Protein AF-A0A7S3YZ26-F1 (afdb_monomer_lite)

Secondary structure (DSSP, 8-state):
-------S---EEEEE--S---SS---S-S--EE-SSS---TTT-EESSS---SS----EE--EE---B-TTS-B--EE-TTSTT---TTS-HHHHHHHHHHHHHHH--TTS--EEEEE--TTSSS----TTPPP-SPPP----S-SS---THHHHTT--SS--SHHHHHHHHHHHHHHHHHHHHHHHHHHHHHHTT-GGG--EEEE-SSS-----SS-TTSS-----TTSS--TT-SSHHHH---EEEE-TTS-GGGTT----S---HHHHHHHHHHHHHT--GGGSS-------

Organism: NCBI:txid91324

Structure (mmCIF, N/CA/C/O backbone):
data_AF-A0A7S3YZ26-F1
#
_entry.id   AF-A0A7S3YZ26-F1
#
loop_
_atom_site.group_PDB
_atom_site.id
_atom_site.type_symbol
_atom_site.label_atom_id
_atom_site.label_alt_id
_atom_site.label_comp_id
_atom_site.label_asym_id
_atom_site.label_entity_id
_atom_site.label_seq_id
_atom_site.pdbx_PDB_ins_code
_atom_site.Cartn_x
_atom_site.Cartn_y
_atom_site.Cartn_z
_atom_site.occupancy
_atom_site.B_iso_or_equiv
_atom_site.auth_seq_id
_atom_site.auth_comp_id
_atom_site.auth_asym_id
_atom_site.auth_atom_id
_atom_site.pdbx_PDB_model_num
ATOM 1 N N . MET A 1 1 ? -17.762 15.530 -0.711 1.00 22.16 1 MET A N 1
ATOM 2 C CA . MET A 1 1 ? -16.731 15.963 -1.676 1.00 22.16 1 MET A CA 1
ATOM 3 C C . MET A 1 1 ? -16.107 14.701 -2.248 1.00 22.16 1 MET A C 1
ATOM 5 O O . MET A 1 1 ? -15.520 13.941 -1.491 1.00 22.16 1 MET A O 1
ATOM 9 N N . TYR A 1 2 ? -16.377 14.395 -3.520 1.00 19.03 2 TYR A N 1
ATOM 10 C CA . TYR A 1 2 ? -15.860 13.193 -4.178 1.00 19.03 2 TYR A CA 1
ATOM 11 C C . TYR A 1 2 ? -14.383 13.414 -4.493 1.00 19.03 2 TYR A C 1
ATOM 13 O O . TYR A 1 2 ? -14.064 14.241 -5.341 1.00 19.03 2 TYR A O 1
ATOM 21 N N . MET A 1 3 ? -13.497 12.704 -3.799 1.00 19.88 3 MET A N 1
ATOM 22 C CA . MET A 1 3 ? -12.090 12.624 -4.169 1.00 19.88 3 MET A CA 1
ATOM 23 C C . MET A 1 3 ? -11.822 11.187 -4.597 1.00 19.88 3 MET A C 1
ATOM 25 O O . MET A 1 3 ? -11.708 10.282 -3.775 1.00 19.88 3 MET A O 1
ATOM 29 N N . TYR A 1 4 ? -11.836 10.992 -5.912 1.00 22.00 4 TYR A N 1
ATOM 30 C CA . TYR A 1 4 ? -11.264 9.826 -6.566 1.00 22.00 4 TYR A CA 1
ATOM 31 C C . TYR A 1 4 ? -9.743 9.943 -6.384 1.00 22.00 4 TYR A C 1
ATOM 33 O O . TYR A 1 4 ? -9.159 10.916 -6.854 1.00 22.00 4 TYR A O 1
ATOM 41 N N . ILE A 1 5 ? -9.119 9.011 -5.663 1.00 24.38 5 ILE A N 1
ATOM 42 C CA . ILE A 1 5 ? -7.663 8.822 -5.697 1.00 24.38 5 ILE A CA 1
ATOM 43 C C . ILE A 1 5 ? -7.443 7.530 -6.474 1.00 24.38 5 ILE A C 1
ATOM 45 O O . ILE A 1 5 ? -7.876 6.461 -6.042 1.00 24.38 5 ILE A O 1
ATOM 49 N N . ASP A 1 6 ? -6.859 7.675 -7.658 1.00 27.45 6 ASP A N 1
ATOM 50 C CA . ASP A 1 6 ? -6.677 6.624 -8.649 1.00 27.45 6 ASP A CA 1
ATOM 51 C C . ASP A 1 6 ? -5.274 5.999 -8.561 1.00 27.45 6 ASP A C 1
ATOM 53 O O . ASP A 1 6 ? -4.295 6.704 -8.332 1.00 27.45 6 ASP A O 1
ATOM 57 N N . ILE A 1 7 ? -5.243 4.675 -8.760 1.00 30.14 7 ILE A N 1
ATOM 58 C CA . ILE A 1 7 ? -4.160 3.767 -9.192 1.00 30.14 7 ILE A CA 1
ATOM 59 C C . ILE A 1 7 ? -2.739 4.091 -8.690 1.00 30.14 7 ILE A C 1
ATOM 61 O O . ILE A 1 7 ? -2.076 4.946 -9.271 1.00 30.14 7 ILE A O 1
ATOM 65 N N . CYS A 1 8 ? -2.244 3.314 -7.707 1.00 31.77 8 CYS A N 1
ATOM 66 C CA . CYS A 1 8 ? -1.013 2.502 -7.822 1.00 31.77 8 CYS A CA 1
ATOM 67 C C . CYS A 1 8 ? -0.612 1.749 -6.527 1.00 31.77 8 CYS A C 1
ATOM 69 O O . CYS A 1 8 ? -0.248 2.343 -5.524 1.00 31.77 8 CYS A O 1
ATOM 71 N N . MET A 1 9 ? -0.620 0.413 -6.608 1.00 42.09 9 MET A N 1
ATOM 72 C CA . MET A 1 9 ? -0.012 -0.603 -5.728 1.00 42.09 9 MET A CA 1
ATOM 73 C C . MET A 1 9 ? -0.178 -0.451 -4.221 1.00 42.09 9 MET A C 1
ATOM 75 O O . MET A 1 9 ? 0.753 -0.587 -3.440 1.00 42.09 9 MET A O 1
ATOM 79 N N . HIS A 1 10 ? -1.421 -0.329 -3.784 1.00 49.47 10 HIS A N 1
ATOM 80 C CA . HIS A 1 10 ? -1.723 -0.311 -2.365 1.00 49.47 10 HIS A CA 1
ATOM 81 C C . HIS A 1 10 ? -1.767 -1.729 -1.800 1.00 49.47 10 HIS A C 1
ATOM 83 O O . HIS A 1 10 ? -2.747 -2.439 -2.006 1.00 49.47 10 HIS A O 1
ATOM 89 N N . VAL A 1 11 ? -0.768 -2.104 -0.998 1.00 48.38 11 VAL A N 1
ATOM 90 C CA . VAL A 1 11 ? -1.055 -2.899 0.200 1.00 48.38 11 VAL A CA 1
ATOM 91 C C . VAL A 1 11 ? -1.921 -2.005 1.075 1.00 48.38 11 VAL A C 1
ATOM 93 O O . VAL A 1 11 ? -1.398 -1.160 1.789 1.00 48.38 11 VAL A O 1
ATOM 96 N N . CYS A 1 12 ? -3.239 -2.123 0.928 1.00 51.84 12 CYS A N 1
ATOM 97 C CA . CYS A 1 12 ? -4.195 -1.382 1.735 1.00 51.84 12 CYS A CA 1
ATOM 98 C C . CYS A 1 12 ? -4.351 -2.114 3.061 1.00 51.84 12 CYS A C 1
ATOM 100 O O . CYS A 1 12 ? -4.858 -3.231 3.064 1.00 51.84 12 CYS A O 1
ATOM 102 N N . ILE A 1 13 ? -3.893 -1.512 4.158 1.00 53.25 13 ILE A N 1
ATOM 103 C CA . ILE A 1 13 ? -4.213 -1.963 5.513 1.00 53.25 13 ILE A CA 1
ATOM 104 C C . ILE A 1 13 ? -5.378 -1.121 6.003 1.00 53.25 13 ILE A C 1
ATOM 106 O O . ILE A 1 13 ? -5.160 0.040 6.330 1.00 53.25 13 ILE A O 1
ATOM 110 N N . CYS A 1 14 ? -6.572 -1.708 6.080 1.00 55.22 14 CYS A N 1
ATOM 111 C CA . CYS A 1 14 ? -7.703 -1.116 6.794 1.00 55.22 14 CYS A CA 1
ATOM 112 C C . CYS A 1 14 ? -7.683 -1.622 8.234 1.00 55.22 14 CYS A C 1
ATOM 114 O O . CYS A 1 14 ? -7.783 -2.831 8.420 1.00 55.22 14 CYS A O 1
ATOM 116 N N . ILE A 1 15 ? -7.555 -0.734 9.222 1.00 56.88 15 ILE A N 1
ATOM 117 C CA . ILE A 1 15 ? -7.643 -1.066 10.657 1.00 56.88 15 ILE A CA 1
ATOM 118 C C . ILE A 1 15 ? -8.926 -0.480 11.221 1.00 56.88 15 ILE A C 1
ATOM 120 O O . ILE A 1 15 ? -9.200 0.689 10.974 1.00 56.88 15 ILE A O 1
ATOM 124 N N . PHE A 1 16 ? -9.655 -1.286 11.994 1.00 61.19 16 PHE A N 1
ATOM 125 C CA . PHE A 1 16 ? -10.850 -0.888 12.736 1.00 61.19 16 PHE A CA 1
ATOM 126 C C . PHE A 1 16 ? -10.597 -0.998 14.223 1.00 61.19 16 PHE A C 1
ATOM 128 O O . PHE A 1 16 ? -10.128 -2.027 14.690 1.00 61.19 16 PHE A O 1
ATOM 135 N N . ILE A 1 17 ? -10.956 0.040 14.961 1.00 54.56 17 ILE A N 1
ATOM 136 C CA . ILE A 1 17 ? -11.132 -0.016 16.413 1.00 54.56 17 ILE A CA 1
ATOM 137 C C . ILE A 1 17 ? -12.586 0.389 16.645 1.00 54.56 17 ILE A C 1
ATOM 139 O O . ILE A 1 17 ? -13.110 1.182 15.876 1.00 54.56 17 ILE A O 1
ATOM 143 N N . THR A 1 18 ? -13.293 -0.196 17.603 1.00 47.69 18 THR A N 1
ATOM 144 C CA . THR A 1 18 ? -14.705 0.123 17.913 1.00 47.69 18 THR A CA 1
ATOM 145 C C . THR A 1 18 ? -14.770 0.793 19.287 1.00 47.69 18 THR A C 1
ATOM 147 O O . THR A 1 18 ? -14.014 0.361 20.159 1.00 47.69 18 THR A O 1
ATOM 150 N N . PRO A 1 19 ? -15.644 1.803 19.502 1.00 48.06 19 PRO A N 1
ATOM 151 C CA . PRO A 1 19 ? -17.096 1.639 19.358 1.00 48.06 19 PRO A CA 1
ATOM 152 C C . PRO A 1 19 ? -17.828 2.753 18.578 1.00 48.06 19 PRO A C 1
ATOM 154 O O . PRO A 1 19 ? -17.637 3.927 18.848 1.00 48.06 19 PRO A O 1
ATOM 157 N N . GLN A 1 20 ? -18.734 2.327 17.682 1.00 51.59 20 GLN A N 1
ATOM 158 C CA . GLN A 1 20 ? -19.805 3.086 16.999 1.00 51.59 20 GLN A CA 1
ATOM 159 C C . GLN A 1 20 ? -19.392 4.293 16.129 1.00 51.59 20 GLN A C 1
ATOM 161 O O . GLN A 1 20 ? -18.736 5.228 16.574 1.00 51.59 20 GLN A O 1
ATOM 166 N N . LEU A 1 21 ? -19.842 4.301 14.867 1.00 54.47 21 LEU A N 1
ATOM 167 C CA . LEU A 1 21 ? -19.689 5.465 13.985 1.00 54.47 21 LEU A CA 1
ATOM 168 C C . LEU A 1 21 ? -20.500 6.677 14.483 1.00 54.47 21 LEU A C 1
ATOM 170 O O . LEU A 1 21 ? -21.640 6.503 14.921 1.00 54.47 21 LEU A O 1
ATOM 174 N N . PRO A 1 22 ? -19.980 7.908 14.319 1.00 53.66 22 PRO A N 1
ATOM 175 C CA . PRO A 1 22 ? -20.765 9.128 14.480 1.00 53.66 22 PRO A CA 1
ATOM 176 C C . PRO A 1 22 ? -21.984 9.139 13.544 1.00 53.66 22 PRO A C 1
ATOM 178 O O . PRO A 1 22 ? -21.915 8.675 12.407 1.00 53.66 22 PRO A O 1
ATOM 181 N N . SER A 1 23 ? -23.095 9.731 13.983 1.00 53.19 23 SER A N 1
ATOM 182 C CA . SER A 1 23 ? -24.360 9.839 13.233 1.00 53.19 23 SER A CA 1
ATOM 183 C C . SER A 1 23 ? -24.351 10.873 12.086 1.00 53.19 23 SER A C 1
ATOM 185 O O . SER A 1 23 ? -25.411 11.263 11.597 1.00 53.19 23 SER A O 1
ATOM 187 N N . GLY A 1 24 ? -23.172 11.328 11.650 1.00 56.66 24 GLY A N 1
ATOM 188 C CA . GLY A 1 24 ? -22.998 12.348 10.610 1.00 56.66 24 GLY A CA 1
ATOM 189 C C . GLY A 1 24 ? -22.776 11.781 9.198 1.00 56.66 24 GLY A C 1
ATOM 190 O O . GLY A 1 24 ? -22.553 10.580 9.031 1.00 56.66 24 GLY A O 1
ATOM 191 N N . PRO A 1 25 ? -22.824 12.632 8.155 1.00 54.75 25 PRO A N 1
ATOM 192 C CA . PRO A 1 25 ? -22.440 12.235 6.803 1.00 54.75 25 PRO A CA 1
ATOM 193 C C . PRO A 1 25 ? -20.973 11.783 6.772 1.00 54.75 25 PRO A C 1
ATOM 195 O O . PRO A 1 25 ? -20.114 12.405 7.390 1.00 54.75 25 PRO A O 1
ATOM 198 N N . LEU A 1 26 ? -20.677 10.710 6.035 1.00 55.19 26 LEU A N 1
ATOM 199 C CA . LEU A 1 26 ? -19.302 10.258 5.808 1.00 55.19 26 LEU A CA 1
ATOM 200 C C . LEU A 1 26 ? -18.602 11.257 4.879 1.00 55.19 26 LEU A C 1
ATOM 202 O O . LEU A 1 26 ? -18.954 11.364 3.702 1.00 55.19 26 LEU A O 1
ATOM 206 N N . VAL A 1 27 ? -17.626 11.998 5.403 1.00 60.78 27 VAL A N 1
ATOM 207 C CA . VAL A 1 27 ? -16.875 13.016 4.654 1.00 60.78 27 VAL A CA 1
ATOM 208 C C . VAL A 1 27 ? -15.397 12.625 4.610 1.00 60.78 27 VAL A C 1
ATOM 210 O O . VAL A 1 27 ? -14.598 13.104 5.397 1.00 60.78 27 VAL A O 1
ATOM 213 N N . GLY A 1 28 ? -15.033 11.734 3.683 1.00 71.62 28 GLY A N 1
ATOM 214 C CA . GLY A 1 28 ? -13.631 11.401 3.391 1.00 71.62 28 GLY A CA 1
ATOM 215 C C . GLY A 1 28 ? -12.795 10.966 4.606 1.00 71.62 28 GLY A C 1
ATOM 216 O O . GLY A 1 28 ? -13.306 10.351 5.537 1.00 71.62 28 GLY A O 1
ATOM 217 N N . PHE A 1 29 ? -11.494 11.256 4.554 1.00 78.81 29 PHE A N 1
ATOM 218 C CA . PHE A 1 29 ? -10.547 11.020 5.646 1.00 78.81 29 PHE A CA 1
ATOM 219 C C . PHE A 1 29 ? -10.353 12.296 6.476 1.00 78.81 29 PHE A C 1
ATOM 221 O O . PHE A 1 29 ? -10.214 13.372 5.898 1.00 78.81 29 PHE A O 1
ATOM 228 N N . ASP A 1 30 ? -10.213 12.170 7.802 1.00 79.06 30 ASP A N 1
ATOM 229 C CA . ASP A 1 30 ? -9.866 13.297 8.694 1.00 79.06 30 ASP A CA 1
ATOM 230 C C . ASP A 1 30 ? -8.489 13.906 8.379 1.00 79.06 30 ASP A C 1
ATOM 232 O O . ASP A 1 30 ? -8.183 15.044 8.729 1.00 79.06 30 ASP A O 1
ATOM 236 N N . SER A 1 31 ? -7.610 13.119 7.758 1.00 82.06 31 SER A N 1
ATOM 237 C CA . SER A 1 31 ? -6.279 13.551 7.355 1.00 82.06 31 SER A CA 1
ATOM 238 C C . SER A 1 31 ? -5.696 12.667 6.267 1.00 82.06 31 SER A C 1
ATOM 240 O O . SER A 1 31 ? -5.918 11.457 6.284 1.00 82.06 31 SER A O 1
ATOM 242 N N . PHE A 1 32 ? -4.859 13.250 5.416 1.00 84.56 32 PHE A N 1
ATOM 243 C CA . PHE A 1 32 ? -4.121 12.558 4.368 1.00 84.56 32 PHE A CA 1
ATOM 244 C C . PHE A 1 32 ? -2.622 12.858 4.470 1.00 84.56 32 PHE A C 1
ATOM 246 O O . PHE A 1 32 ? -2.223 13.999 4.710 1.00 84.56 32 PHE A O 1
ATOM 253 N N . PHE A 1 33 ? -1.803 11.828 4.274 1.00 86.69 33 PHE A N 1
ATOM 254 C CA . PHE A 1 33 ? -0.359 11.928 4.092 1.00 86.69 33 PHE A CA 1
ATOM 255 C C . PHE A 1 33 ? 0.031 10.938 3.004 1.00 86.69 33 PHE A C 1
ATOM 257 O O . PHE A 1 33 ? -0.108 9.729 3.185 1.00 86.69 33 PHE A O 1
ATOM 264 N N . GLY A 1 34 ? 0.479 11.445 1.869 1.00 88.00 34 GLY A N 1
ATOM 265 C CA . GLY A 1 34 ? 0.667 10.628 0.682 1.00 88.00 34 GLY A CA 1
ATOM 266 C C . GLY A 1 34 ? 0.904 11.504 -0.527 1.00 88.00 34 GLY A C 1
ATOM 267 O O . GLY A 1 34 ? 1.323 12.648 -0.388 1.00 88.00 34 GLY A O 1
ATOM 268 N N . TYR A 1 35 ? 0.634 10.966 -1.700 1.00 84.81 35 TYR A N 1
ATOM 269 C CA . TYR A 1 35 ? 0.863 11.628 -2.974 1.00 84.81 35 TYR A CA 1
ATOM 270 C C . TYR A 1 35 ? -0.395 11.523 -3.845 1.00 84.81 35 TYR A C 1
ATOM 272 O O . TYR A 1 35 ? -1.252 10.678 -3.575 1.00 84.81 35 TYR A O 1
ATOM 280 N N . LEU A 1 36 ? -0.584 12.446 -4.790 1.00 79.44 36 LEU A N 1
ATOM 281 C CA . LEU A 1 36 ? -1.848 12.601 -5.525 1.00 79.44 36 LEU A CA 1
ATOM 282 C C . LEU A 1 36 ? -1.766 12.150 -6.989 1.00 79.44 36 LEU A C 1
ATOM 284 O O . LEU A 1 36 ? -2.804 11.948 -7.621 1.00 79.44 36 LEU A O 1
ATOM 288 N N . HIS A 1 37 ? -0.564 11.986 -7.538 1.00 80.06 37 HIS A N 1
ATOM 289 C CA . HIS A 1 37 ? -0.332 11.338 -8.822 1.00 80.06 37 HIS A CA 1
ATOM 290 C C . HIS A 1 37 ? -0.240 9.812 -8.689 1.00 80.06 37 HIS A C 1
ATOM 292 O O . HIS A 1 37 ? -0.322 9.233 -7.614 1.00 80.06 37 HIS A O 1
ATOM 298 N N . TRP A 1 38 ? -0.046 9.146 -9.827 1.00 75.94 38 TRP A N 1
ATOM 299 C CA . TRP A 1 38 ? 0.060 7.691 -9.938 1.00 75.94 38 TRP A CA 1
ATOM 300 C C . TRP A 1 38 ? 1.366 7.103 -9.372 1.00 75.94 38 TRP A C 1
ATOM 302 O O . TRP A 1 38 ? 1.580 5.900 -9.438 1.00 75.94 38 TRP A O 1
ATOM 312 N N . GLY A 1 39 ? 2.285 7.918 -8.863 1.00 80.56 39 GLY A N 1
ATOM 313 C CA . GLY A 1 39 ? 3.548 7.455 -8.293 1.00 80.56 39 GLY A CA 1
ATOM 314 C C . GLY A 1 39 ? 4.545 8.593 -8.169 1.00 80.56 39 GLY A C 1
ATOM 315 O O . GLY A 1 39 ? 4.330 9.665 -8.715 1.00 80.56 39 GLY A O 1
ATOM 316 N N . MET A 1 40 ? 5.660 8.369 -7.488 1.00 86.81 40 MET A N 1
ATOM 317 C CA . MET A 1 40 ? 6.741 9.349 -7.354 1.00 86.81 40 MET A CA 1
ATOM 318 C C . MET A 1 40 ? 8.086 8.635 -7.208 1.00 86.81 40 MET A C 1
ATOM 320 O O . MET A 1 40 ? 8.142 7.420 -7.021 1.00 86.81 40 MET A O 1
ATOM 324 N N . ASP A 1 41 ? 9.195 9.355 -7.333 1.00 88.81 41 ASP A N 1
ATOM 325 C CA . ASP A 1 41 ? 10.497 8.788 -6.967 1.00 88.81 41 ASP A CA 1
ATOM 326 C C . ASP A 1 41 ? 10.508 8.418 -5.474 1.00 88.81 41 ASP A C 1
ATOM 328 O O . ASP A 1 41 ? 10.100 9.219 -4.631 1.00 88.81 41 ASP A O 1
ATOM 332 N N . TYR A 1 42 ? 10.995 7.223 -5.130 1.00 89.44 42 TYR A N 1
ATOM 333 C CA . TYR A 1 42 ? 10.917 6.700 -3.762 1.00 89.44 42 TYR A CA 1
ATOM 334 C C . TYR A 1 42 ? 11.771 7.470 -2.747 1.00 89.44 42 TYR A C 1
ATOM 336 O O . TYR A 1 42 ? 11.580 7.289 -1.545 1.00 89.44 42 TYR A O 1
ATOM 344 N N . PHE A 1 43 ? 12.729 8.286 -3.190 1.00 88.69 43 PHE A N 1
ATOM 345 C CA . PHE A 1 43 ? 13.661 9.001 -2.316 1.00 88.69 43 PHE A CA 1
ATOM 346 C C . PHE A 1 43 ? 13.579 10.517 -2.475 1.00 88.69 43 PHE A C 1
ATOM 348 O O . PHE A 1 43 ? 13.754 11.242 -1.491 1.00 88.69 43 PHE A O 1
ATOM 355 N N . THR A 1 44 ? 13.379 11.025 -3.692 1.00 85.81 44 THR A N 1
ATOM 356 C C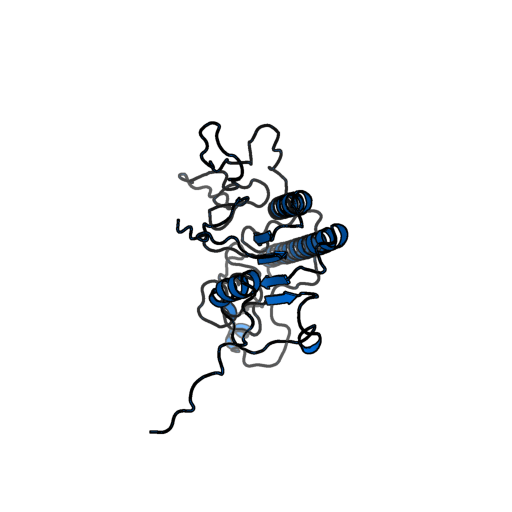A . THR A 1 44 ? 13.215 12.466 -3.928 1.00 85.81 44 THR A CA 1
ATOM 357 C C . THR A 1 44 ? 11.773 12.920 -3.765 1.00 85.81 44 THR A C 1
ATOM 359 O O . THR A 1 44 ? 11.569 14.097 -3.469 1.00 85.81 44 THR A O 1
ATOM 362 N N . HIS A 1 45 ? 10.802 12.003 -3.882 1.00 86.88 45 HIS A N 1
ATOM 363 C CA . HIS A 1 45 ? 9.359 12.276 -3.832 1.00 86.88 45 HIS A CA 1
ATOM 364 C C . HIS A 1 45 ? 8.892 13.242 -4.934 1.00 86.88 45 HIS A C 1
ATOM 366 O O . HIS A 1 45 ? 7.915 13.978 -4.770 1.00 86.88 45 HIS A O 1
ATOM 372 N N . GLU A 1 46 ? 9.631 13.273 -6.047 1.00 82.56 46 GLU A N 1
ATOM 373 C CA . GLU A 1 46 ? 9.333 14.079 -7.230 1.00 82.56 46 GLU A CA 1
ATOM 374 C C . GLU A 1 46 ? 8.462 13.304 -8.232 1.00 82.56 46 GLU A C 1
ATOM 376 O O . GLU A 1 46 ? 8.601 12.089 -8.405 1.00 82.56 46 GLU A O 1
ATOM 381 N N . PHE A 1 47 ? 7.600 14.040 -8.933 1.00 78.69 47 PHE A N 1
ATOM 382 C CA . PHE A 1 47 ? 6.817 13.586 -10.078 1.00 78.69 47 PHE A CA 1
ATOM 383 C C . PHE A 1 47 ? 7.213 14.369 -11.346 1.00 78.69 47 PHE A C 1
ATOM 385 O O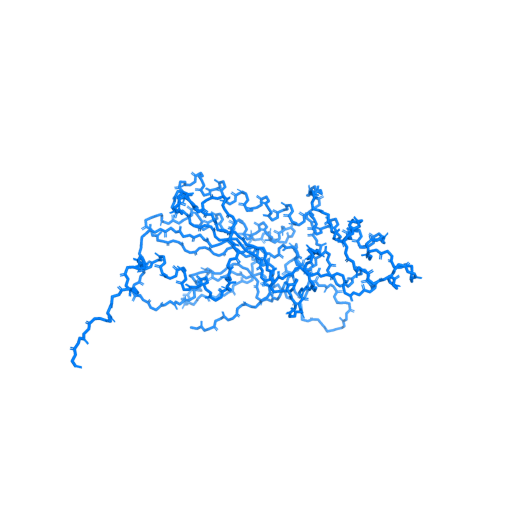 . PHE A 1 47 ? 7.447 15.580 -11.251 1.00 78.69 47 PHE A O 1
ATOM 392 N N . PRO A 1 48 ? 7.235 13.736 -12.539 1.00 72.50 48 PRO A N 1
ATOM 393 C CA . PRO A 1 48 ? 7.099 12.298 -12.795 1.00 72.50 48 PRO A CA 1
ATOM 394 C C . PRO A 1 48 ? 8.277 11.477 -12.237 1.00 72.50 48 PRO A C 1
ATOM 396 O O . PRO A 1 48 ? 9.405 11.967 -12.240 1.00 72.50 48 PRO A O 1
ATOM 399 N N . PRO A 1 49 ? 8.061 10.203 -11.844 1.00 69.44 49 PRO A N 1
ATOM 400 C CA . PRO A 1 49 ? 9.086 9.317 -11.262 1.00 69.44 49 PRO A CA 1
ATOM 401 C C . PRO A 1 49 ? 10.235 8.914 -12.208 1.00 69.44 49 PRO A C 1
ATOM 403 O O . PRO A 1 49 ? 11.041 8.035 -11.905 1.00 69.44 49 PRO A O 1
ATOM 406 N N . LYS A 1 50 ? 10.317 9.522 -13.391 1.00 63.78 50 LYS A N 1
ATOM 407 C CA . LYS A 1 50 ? 11.362 9.278 -14.381 1.00 63.78 50 LYS A CA 1
ATOM 408 C C . LYS A 1 50 ? 11.996 10.608 -14.725 1.00 63.78 50 LYS A C 1
ATOM 410 O O . LYS A 1 50 ? 11.301 11.584 -14.999 1.00 63.78 50 LYS A O 1
ATOM 415 N N . VAL A 1 51 ? 13.326 10.620 -14.758 1.00 53.09 51 VAL A N 1
ATOM 416 C CA . VAL A 1 51 ? 14.138 11.721 -15.281 1.00 53.09 51 VAL A CA 1
ATOM 417 C C . VAL A 1 51 ? 13.852 11.844 -16.781 1.00 53.09 51 VAL A C 1
ATOM 419 O O . VAL A 1 51 ? 14.615 11.382 -17.623 1.00 53.09 51 VAL A O 1
ATOM 422 N N . HIS A 1 52 ? 12.700 12.408 -17.138 1.00 47.84 52 HIS A N 1
ATOM 423 C CA . HIS A 1 52 ? 12.398 12.781 -18.505 1.00 47.84 52 HIS A CA 1
ATOM 424 C C . HIS A 1 52 ? 13.400 13.877 -18.880 1.00 47.84 52 HIS A C 1
ATOM 426 O O . HIS A 1 52 ? 13.366 14.993 -18.360 1.00 47.84 52 HIS A O 1
ATOM 432 N N . THR A 1 53 ? 14.331 13.535 -19.764 1.00 49.53 53 THR A N 1
ATOM 433 C CA . THR A 1 53 ? 15.354 14.425 -20.332 1.00 49.53 53 THR A CA 1
ATOM 434 C C . THR A 1 53 ? 14.789 15.339 -21.431 1.00 49.53 53 THR A C 1
ATOM 436 O O . THR A 1 53 ? 15.545 15.917 -22.207 1.00 49.53 53 THR A O 1
ATOM 439 N N . GLY A 1 54 ? 13.459 15.473 -21.511 1.00 53.44 54 GLY A N 1
ATOM 440 C CA . GLY A 1 54 ? 12.766 16.345 -22.458 1.00 53.44 54 GLY A CA 1
ATOM 441 C C . GLY A 1 54 ? 12.680 17.807 -21.983 1.00 53.44 54 GLY A C 1
ATOM 442 O O . GLY A 1 54 ? 12.804 18.072 -20.787 1.00 53.44 54 GLY A O 1
ATOM 443 N N . PRO A 1 55 ? 12.445 18.764 -22.901 1.00 49.25 55 PRO A N 1
ATOM 444 C CA . PRO A 1 55 ? 12.493 20.202 -22.612 1.00 49.25 55 PRO A CA 1
ATOM 445 C C . PRO A 1 55 ? 11.286 20.737 -21.824 1.00 49.25 55 PRO A C 1
ATOM 447 O O . PRO A 1 55 ? 11.356 21.841 -21.291 1.00 49.25 55 PRO A O 1
ATOM 450 N N . VAL A 1 56 ? 10.194 19.972 -21.720 1.00 48.69 56 VAL A N 1
ATOM 451 C CA . VAL A 1 56 ? 9.009 20.335 -20.932 1.00 48.69 56 VAL A CA 1
ATOM 452 C C . VAL A 1 56 ? 8.669 19.169 -20.018 1.00 48.69 56 VAL A C 1
ATOM 454 O O . VAL A 1 56 ? 8.256 18.108 -20.477 1.00 48.69 56 VAL A O 1
ATOM 457 N N . VAL A 1 57 ? 8.869 19.360 -18.718 1.00 54.53 57 VAL A N 1
ATOM 458 C CA . VAL A 1 57 ? 8.495 18.388 -17.691 1.00 54.53 57 VAL A CA 1
ATOM 459 C C . VAL A 1 57 ? 7.780 19.166 -16.598 1.00 54.53 57 VAL A C 1
ATOM 461 O O . VAL A 1 57 ? 8.377 20.060 -16.000 1.00 54.53 57 VAL A O 1
ATOM 464 N N . CYS A 1 58 ? 6.514 18.841 -16.334 1.00 55.25 58 CYS A N 1
ATOM 465 C CA . CYS A 1 58 ? 5.875 19.222 -15.078 1.00 55.25 58 CYS A CA 1
ATOM 466 C C . CYS A 1 58 ? 6.684 18.554 -13.963 1.00 55.25 58 CYS A C 1
ATOM 468 O O . CYS A 1 58 ? 6.602 17.341 -13.815 1.00 55.25 58 CYS A O 1
ATOM 470 N N . ARG A 1 59 ? 7.536 19.309 -13.264 1.00 61.34 59 ARG A N 1
ATOM 471 C CA . ARG A 1 59 ? 8.337 18.811 -12.140 1.00 61.34 59 ARG A CA 1
ATOM 472 C C . ARG A 1 59 ? 7.773 19.386 -10.856 1.00 61.34 59 ARG A C 1
ATOM 474 O O . ARG A 1 59 ? 7.605 20.599 -10.754 1.00 61.34 59 ARG A O 1
ATOM 481 N N . GLY A 1 60 ? 7.504 18.524 -9.889 1.00 65.06 60 GLY A N 1
ATOM 482 C CA . GLY A 1 60 ? 6.997 18.938 -8.589 1.00 65.06 60 GLY A CA 1
ATOM 483 C C . GLY A 1 60 ? 7.165 17.849 -7.547 1.00 65.06 60 GLY A C 1
ATOM 484 O O . GLY A 1 60 ? 7.374 16.684 -7.878 1.00 65.06 60 GLY A O 1
ATOM 485 N N . PHE A 1 61 ? 7.078 18.245 -6.283 1.00 70.75 61 PHE A N 1
ATOM 486 C CA . PHE A 1 61 ? 6.927 17.296 -5.189 1.00 70.75 61 PHE A CA 1
ATOM 487 C C . PHE A 1 61 ? 5.474 16.867 -5.127 1.00 70.75 61 PHE A C 1
ATOM 489 O O . PHE A 1 61 ? 4.596 17.723 -5.144 1.00 70.75 61 PHE A O 1
ATOM 496 N N . ASP A 1 62 ? 5.225 15.572 -5.015 1.00 74.38 62 ASP A N 1
ATOM 497 C CA . ASP A 1 62 ? 3.855 15.064 -4.921 1.00 74.38 62 ASP A CA 1
ATOM 498 C C . ASP A 1 62 ? 3.501 14.612 -3.500 1.00 74.38 62 ASP A C 1
ATOM 500 O O . ASP A 1 62 ? 2.335 14.494 -3.150 1.00 74.38 62 ASP A O 1
ATOM 504 N N . LEU A 1 63 ? 4.496 14.462 -2.619 1.00 80.25 63 LEU A N 1
ATOM 505 C CA . LEU A 1 63 ? 4.253 14.136 -1.219 1.00 80.25 63 LEU A CA 1
ATOM 506 C C . LEU A 1 63 ? 3.643 15.335 -0.466 1.00 80.25 63 LEU A C 1
ATOM 508 O O . LEU A 1 63 ? 4.301 16.358 -0.227 1.00 80.25 63 LEU A O 1
ATOM 512 N N . VAL A 1 64 ? 2.390 15.176 -0.055 1.00 80.25 64 VAL A N 1
ATOM 513 C CA . VAL A 1 64 ? 1.554 16.173 0.611 1.00 80.25 64 VAL A CA 1
ATOM 514 C C . VAL A 1 64 ? 1.038 15.678 1.959 1.00 80.25 64 VAL A C 1
ATOM 516 O O . VAL A 1 64 ? 0.877 14.483 2.208 1.00 80.25 64 VAL A O 1
ATOM 519 N N . ASN A 1 65 ? 0.742 16.630 2.838 1.00 78.12 65 ASN A N 1
ATOM 520 C CA . ASN A 1 65 ? 0.097 16.382 4.118 1.00 78.12 65 ASN A CA 1
ATOM 521 C C . ASN A 1 65 ? -1.040 17.386 4.338 1.00 78.12 65 ASN A C 1
ATOM 523 O O . ASN A 1 65 ? -0.794 18.591 4.335 1.00 78.12 65 ASN A O 1
ATOM 527 N N . SER A 1 66 ? -2.261 16.899 4.560 1.00 73.38 66 SER A N 1
ATOM 528 C CA . SER A 1 66 ? -3.452 17.729 4.798 1.00 73.38 66 SER A CA 1
ATOM 529 C C . SER A 1 66 ? -3.834 17.865 6.279 1.00 73.38 66 SER A C 1
ATOM 531 O O . SER A 1 66 ? -4.877 18.419 6.610 1.00 73.38 66 SER A O 1
ATOM 533 N N . THR A 1 67 ? -2.990 17.421 7.218 1.00 62.16 67 THR A N 1
ATOM 534 C CA . THR A 1 67 ? -3.250 17.614 8.664 1.00 62.16 67 THR A CA 1
ATOM 535 C C . THR A 1 67 ? -3.148 19.065 9.138 1.00 62.16 67 THR A C 1
ATOM 537 O O . THR A 1 67 ? -3.496 19.347 10.285 1.00 62.16 67 THR A O 1
ATOM 540 N N . ARG A 1 68 ? -2.647 19.987 8.308 1.00 51.16 68 ARG A N 1
ATOM 541 C CA . ARG A 1 68 ? -2.376 21.364 8.722 1.00 51.16 68 ARG A CA 1
ATOM 542 C C . ARG A 1 68 ? -3.562 22.255 8.356 1.00 51.16 68 ARG A C 1
ATOM 544 O O . ARG A 1 68 ? -3.703 22.662 7.208 1.00 51.16 68 ARG A O 1
ATOM 551 N N . ALA A 1 69 ? -4.404 22.550 9.343 1.00 45.66 69 ALA A N 1
ATOM 552 C CA . ALA A 1 69 ? -5.262 23.724 9.265 1.00 45.66 69 ALA A CA 1
ATOM 553 C C . ALA A 1 69 ? -4.356 24.952 9.076 1.00 45.66 69 ALA A C 1
ATOM 555 O O . ALA A 1 69 ? -3.378 25.122 9.814 1.00 45.66 69 ALA A O 1
ATOM 556 N N . THR A 1 70 ? -4.628 25.764 8.061 1.00 48.09 70 THR A N 1
ATOM 557 C CA . THR A 1 70 ? -4.076 27.115 7.972 1.00 48.09 70 THR A CA 1
ATOM 558 C C . THR A 1 70 ? -4.607 27.937 9.148 1.00 48.09 70 THR A C 1
ATOM 560 O O . THR A 1 70 ? -5.607 27.572 9.772 1.00 48.09 70 THR A O 1
ATOM 563 N N . GLU A 1 71 ? -3.957 29.057 9.472 1.00 45.22 71 GLU A N 1
ATOM 564 C CA . GLU A 1 71 ? -4.463 30.006 10.484 1.00 45.22 71 GLU A CA 1
ATOM 565 C C . GLU A 1 71 ? -5.892 30.504 10.164 1.00 45.22 71 GLU A C 1
ATOM 567 O O . GLU A 1 71 ? -6.590 30.997 11.045 1.00 45.22 71 GLU A O 1
ATOM 572 N N . GLU A 1 72 ? -6.353 30.292 8.929 1.00 50.53 72 GLU A N 1
ATOM 573 C CA . GLU A 1 72 ? -7.679 30.635 8.412 1.00 50.53 72 GLU A CA 1
ATOM 574 C C . GLU A 1 72 ? -8.695 29.472 8.484 1.00 50.53 72 GLU A C 1
ATOM 576 O O . GLU A 1 72 ? -9.831 29.611 8.040 1.00 50.53 72 GLU A O 1
ATOM 581 N N . GLY A 1 73 ? -8.330 28.329 9.080 1.00 42.75 73 GLY A N 1
ATOM 582 C CA . GLY A 1 73 ? -9.256 27.220 9.345 1.00 42.75 73 GLY A CA 1
ATOM 583 C C . GLY A 1 73 ? -9.505 26.268 8.169 1.00 42.75 73 GLY A C 1
ATOM 584 O O . GLY A 1 73 ? -10.299 25.338 8.309 1.00 42.75 73 GLY A O 1
ATOM 585 N N . GLU A 1 74 ? -8.810 26.432 7.042 1.00 46.47 74 GLU A N 1
ATOM 586 C CA . GLU A 1 74 ? -8.865 25.493 5.918 1.00 46.47 74 GLU A CA 1
ATOM 587 C C . GLU A 1 74 ? -7.744 24.447 6.020 1.00 46.47 74 GLU A C 1
ATOM 589 O O . GLU A 1 74 ? -6.583 24.764 6.273 1.00 46.47 74 GLU A O 1
ATOM 594 N N . SER A 1 75 ? -8.076 23.168 5.823 1.00 51.75 75 SER A N 1
ATOM 595 C CA . SER A 1 75 ? -7.079 22.102 5.659 1.00 51.75 75 SER A CA 1
ATOM 596 C C . SER A 1 75 ? -6.370 22.308 4.316 1.00 51.75 75 SER A C 1
ATOM 598 O O . SER A 1 75 ? -6.885 21.924 3.267 1.00 51.75 75 SER A O 1
ATOM 600 N N . ALA A 1 76 ? -5.198 22.946 4.330 1.00 58.34 76 ALA A N 1
ATOM 601 C CA . ALA A 1 76 ? -4.375 23.073 3.134 1.00 58.34 76 ALA A CA 1
ATOM 602 C C . ALA A 1 76 ? -3.426 21.876 3.047 1.00 58.34 76 ALA A C 1
ATOM 604 O O . ALA A 1 76 ? -2.667 21.590 3.977 1.00 58.34 76 ALA A O 1
ATOM 605 N N . ALA A 1 77 ? -3.445 21.171 1.916 1.00 65.62 77 ALA A N 1
ATOM 606 C CA . ALA A 1 77 ? -2.419 20.185 1.608 1.00 65.62 77 ALA A CA 1
ATOM 607 C C . ALA A 1 77 ? -1.070 20.906 1.445 1.00 65.62 77 ALA A C 1
ATOM 609 O O . ALA A 1 77 ? -0.909 21.748 0.565 1.00 65.62 77 ALA A O 1
ATOM 610 N N . VAL A 1 78 ? -0.099 20.592 2.304 1.00 68.12 78 VAL A N 1
ATOM 611 C CA . VAL A 1 78 ? 1.242 21.192 2.259 1.00 68.12 78 VAL A CA 1
ATOM 612 C C . VAL A 1 78 ? 2.232 20.182 1.696 1.00 68.12 78 VAL A C 1
ATOM 614 O O . VAL A 1 78 ? 2.305 19.053 2.183 1.00 68.12 78 VAL A O 1
ATOM 617 N N . HIS A 1 79 ? 3.039 20.596 0.716 1.00 72.00 79 HIS A N 1
ATOM 618 C CA . HIS A 1 79 ? 4.177 19.804 0.249 1.00 72.00 79 HIS A CA 1
ATOM 619 C C . HIS A 1 79 ? 5.206 19.646 1.374 1.00 72.00 79 HIS A C 1
ATOM 621 O O . HIS A 1 79 ? 5.806 20.616 1.847 1.00 72.00 79 HIS A O 1
ATOM 627 N N . VAL A 1 80 ? 5.437 18.411 1.813 1.00 72.88 80 VAL A N 1
ATOM 628 C CA . VAL A 1 80 ? 6.266 18.161 3.004 1.00 72.88 80 VAL A CA 1
ATOM 629 C C . VAL A 1 80 ? 7.754 18.034 2.695 1.00 72.88 80 VAL A C 1
ATOM 631 O O . VAL A 1 80 ? 8.573 18.228 3.587 1.00 72.88 80 VAL A O 1
ATOM 634 N N . VAL A 1 81 ? 8.127 17.775 1.438 1.00 68.62 81 VAL A N 1
ATOM 635 C CA . VAL A 1 81 ? 9.501 17.393 1.062 1.00 68.62 81 VAL A CA 1
ATOM 636 C C . VAL A 1 81 ? 10.550 18.458 1.406 1.00 68.62 81 VAL A C 1
ATOM 638 O O . VAL A 1 81 ? 11.655 18.102 1.808 1.00 68.62 81 VAL A O 1
ATOM 641 N N . ASN A 1 82 ? 10.187 19.744 1.323 1.00 61.62 82 ASN A N 1
ATOM 642 C CA . ASN A 1 82 ? 11.062 20.884 1.637 1.00 61.62 82 ASN A CA 1
ATOM 643 C C . ASN A 1 82 ? 10.580 21.717 2.837 1.00 61.62 82 ASN A C 1
ATOM 645 O O . ASN A 1 82 ? 11.016 22.855 3.018 1.00 61.62 82 ASN A O 1
ATOM 649 N N . SER A 1 83 ? 9.658 21.195 3.649 1.00 58.69 83 SER A N 1
ATOM 650 C CA . SER A 1 83 ? 9.167 21.933 4.816 1.00 58.69 83 SER A CA 1
ATOM 651 C C . SER A 1 83 ? 10.300 22.163 5.837 1.00 58.69 83 SER A C 1
ATOM 653 O O . SER A 1 83 ? 11.105 21.253 6.060 1.00 58.69 83 SER A O 1
ATOM 655 N N . PRO A 1 84 ? 10.391 23.339 6.492 1.00 45.62 84 PRO A N 1
ATOM 656 C CA . PRO A 1 84 ? 11.402 23.598 7.520 1.00 45.62 84 PRO A CA 1
ATOM 657 C C . PRO A 1 84 ? 11.365 22.523 8.621 1.00 45.62 84 PRO A C 1
ATOM 659 O O . PRO A 1 84 ? 10.331 22.312 9.249 1.00 45.62 84 PRO A O 1
ATOM 662 N N . GLY A 1 85 ? 12.482 21.814 8.825 1.00 55.12 85 GLY A N 1
ATOM 663 C CA . GLY A 1 85 ? 12.589 20.673 9.752 1.00 55.12 85 GLY A CA 1
ATOM 664 C C . GLY A 1 85 ? 12.308 19.287 9.141 1.00 55.12 85 GLY A C 1
ATOM 665 O O . GLY A 1 85 ? 12.613 18.277 9.774 1.00 55.12 85 GLY A O 1
ATOM 666 N N . GLY A 1 86 ? 11.800 19.214 7.907 1.00 56.34 86 GLY A N 1
ATOM 667 C CA . GLY A 1 86 ? 11.455 17.979 7.197 1.00 56.34 86 GLY A CA 1
ATOM 668 C C . GLY A 1 86 ? 12.576 17.477 6.287 1.00 56.34 86 GLY A C 1
ATOM 669 O O . GLY A 1 86 ? 12.627 17.799 5.106 1.00 56.34 86 GLY A O 1
ATOM 670 N N . LYS A 1 87 ? 13.476 16.639 6.808 1.00 65.81 87 LYS A N 1
ATOM 671 C CA . LYS A 1 87 ? 14.457 15.903 5.985 1.00 65.81 87 LYS A CA 1
ATOM 672 C C . LYS A 1 87 ? 13.817 14.634 5.396 1.00 65.81 87 LYS A C 1
ATOM 674 O O . LYS A 1 87 ? 14.181 13.530 5.785 1.00 65.81 87 LYS A O 1
ATOM 679 N N . HIS A 1 88 ? 12.825 14.785 4.514 1.00 80.38 88 HIS A N 1
ATOM 680 C CA . HIS A 1 88 ? 12.142 13.644 3.872 1.00 80.38 88 HIS A CA 1
ATOM 681 C C . HIS A 1 88 ? 12.867 13.141 2.618 1.00 80.38 88 HIS A C 1
ATOM 683 O O . HIS A 1 88 ? 12.769 11.964 2.273 1.00 80.38 88 HIS A O 1
ATOM 689 N N . ARG A 1 89 ? 13.645 14.010 1.963 1.00 83.81 89 ARG A N 1
ATOM 690 C CA . ARG A 1 89 ? 14.497 13.628 0.834 1.00 83.81 89 ARG A CA 1
ATOM 691 C C . ARG A 1 89 ? 15.563 12.624 1.279 1.00 83.81 89 ARG A C 1
ATOM 693 O O . ARG A 1 89 ? 16.245 12.844 2.278 1.00 83.81 89 ARG A O 1
ATOM 700 N N . GLY A 1 90 ? 15.721 11.544 0.520 1.00 85.69 90 GLY A N 1
ATOM 701 C CA . GLY A 1 90 ? 16.622 10.434 0.840 1.00 85.69 90 GLY A CA 1
ATOM 702 C C . GLY A 1 90 ? 16.029 9.399 1.800 1.00 85.69 90 GLY A C 1
ATOM 703 O O . GLY A 1 90 ? 16.659 8.369 2.022 1.00 85.69 90 GLY A O 1
ATOM 704 N N . VAL A 1 91 ? 14.826 9.631 2.336 1.00 89.31 91 VAL A N 1
ATOM 705 C CA . VAL A 1 91 ? 14.066 8.621 3.081 1.00 89.31 91 VAL A CA 1
ATOM 706 C C . VAL A 1 91 ? 13.155 7.889 2.108 1.00 89.31 91 VAL A C 1
ATOM 708 O O . VAL A 1 91 ? 12.465 8.529 1.319 1.00 89.31 91 VAL A O 1
ATOM 711 N N . TYR A 1 92 ? 13.146 6.561 2.191 1.00 92.12 92 TYR A N 1
ATOM 712 C CA . TYR A 1 92 ? 12.300 5.713 1.360 1.00 92.12 92 TYR A CA 1
ATOM 713 C C . TYR A 1 92 ? 10.807 6.008 1.593 1.00 92.12 92 TYR A C 1
ATOM 715 O O . TYR A 1 92 ? 10.366 6.059 2.742 1.00 92.12 92 TYR A O 1
ATOM 723 N N . ALA A 1 93 ? 10.029 6.188 0.524 1.00 90.69 93 ALA A N 1
ATOM 724 C CA . ALA A 1 93 ? 8.629 6.621 0.580 1.00 90.69 93 ALA A CA 1
ATOM 725 C C . ALA A 1 93 ? 7.760 5.757 1.505 1.00 90.69 93 ALA A C 1
ATOM 727 O O . ALA A 1 93 ? 7.086 6.287 2.390 1.00 90.69 93 ALA A O 1
ATOM 728 N N . ASP A 1 94 ? 7.854 4.430 1.391 1.00 91.25 94 ASP A N 1
ATOM 729 C CA . ASP A 1 94 ? 7.051 3.523 2.218 1.00 91.25 94 ASP A CA 1
ATOM 730 C C . ASP A 1 94 ? 7.409 3.619 3.711 1.00 91.25 94 ASP A C 1
ATOM 732 O O . ASP A 1 94 ? 6.547 3.436 4.573 1.00 91.25 94 ASP A O 1
ATOM 736 N N . GLU A 1 95 ? 8.647 3.997 4.058 1.00 92.56 95 GLU A N 1
ATOM 737 C CA . GLU A 1 95 ? 8.983 4.291 5.455 1.00 92.56 95 GLU A CA 1
ATOM 738 C C . GLU A 1 95 ? 8.289 5.549 5.969 1.00 92.56 95 GLU A C 1
ATOM 740 O O . GLU A 1 95 ? 7.964 5.619 7.154 1.00 92.56 95 GLU A O 1
ATOM 745 N N . LEU A 1 96 ? 8.065 6.553 5.119 1.00 90.69 96 LEU A N 1
ATOM 746 C CA . LEU A 1 96 ? 7.336 7.758 5.510 1.00 90.69 96 LEU A CA 1
ATOM 747 C C . LEU A 1 96 ? 5.869 7.428 5.797 1.00 90.69 96 LEU A C 1
ATOM 749 O O . LEU A 1 96 ? 5.357 7.847 6.836 1.00 90.69 96 LEU A O 1
ATOM 753 N N . PHE A 1 97 ? 5.226 6.619 4.949 1.00 90.81 97 PHE A N 1
ATOM 754 C CA . PHE A 1 97 ? 3.849 6.161 5.176 1.00 90.81 97 PHE A CA 1
ATOM 755 C C . PHE A 1 97 ? 3.739 5.317 6.446 1.00 90.81 97 PHE A C 1
ATOM 757 O O . PHE A 1 97 ? 2.851 5.539 7.268 1.00 90.81 97 PHE A O 1
ATOM 764 N N . TYR A 1 98 ? 4.694 4.409 6.664 1.00 92.44 98 TYR A N 1
ATOM 765 C CA . TYR A 1 98 ? 4.795 3.642 7.902 1.00 92.44 98 TYR A CA 1
ATOM 766 C C . TYR A 1 98 ? 4.938 4.544 9.137 1.00 92.44 98 TYR A C 1
ATOM 768 O O . TYR A 1 98 ? 4.208 4.377 10.114 1.00 92.44 98 TYR A O 1
ATOM 776 N N . ARG A 1 99 ? 5.861 5.515 9.113 1.00 92.44 99 ARG A N 1
ATOM 777 C CA . ARG A 1 99 ? 6.097 6.432 10.243 1.00 92.44 99 ARG A CA 1
ATOM 778 C C . ARG A 1 99 ? 4.850 7.247 10.564 1.00 92.44 99 ARG A C 1
ATOM 780 O O . ARG A 1 99 ? 4.528 7.412 11.740 1.00 92.44 99 ARG A O 1
ATOM 787 N N . GLU A 1 100 ? 4.134 7.713 9.546 1.00 90.12 100 GLU A N 1
ATOM 788 C CA . GLU A 1 100 ? 2.882 8.439 9.742 1.00 90.12 100 GLU A CA 1
ATOM 789 C C . GLU A 1 100 ? 1.780 7.539 10.312 1.00 90.12 100 GLU A C 1
ATOM 791 O O . GLU A 1 100 ? 1.112 7.924 11.273 1.00 90.12 100 GLU A O 1
ATOM 796 N N . ALA A 1 101 ? 1.636 6.313 9.805 1.00 90.75 101 ALA A N 1
ATOM 797 C CA . ALA A 1 101 ? 0.712 5.327 10.358 1.00 90.75 101 ALA A CA 1
ATOM 798 C C . ALA A 1 101 ? 1.004 5.054 11.844 1.00 90.75 101 ALA A C 1
ATOM 800 O O . ALA A 1 101 ? 0.105 5.108 12.682 1.00 90.75 101 ALA A O 1
ATOM 801 N N . VAL A 1 102 ? 2.275 4.850 12.207 1.00 93.69 102 VAL A N 1
ATOM 802 C CA . VAL A 1 102 ? 2.705 4.675 13.604 1.00 93.69 102 VAL A CA 1
ATOM 803 C C . VAL A 1 102 ? 2.403 5.910 14.451 1.00 93.69 102 VAL A C 1
ATOM 805 O O . VAL A 1 102 ? 1.979 5.768 15.603 1.00 93.69 102 VAL A O 1
ATOM 808 N N . ARG A 1 103 ? 2.600 7.117 13.908 1.00 91.62 103 ARG A N 1
ATOM 809 C CA . ARG A 1 103 ? 2.272 8.373 14.592 1.00 91.62 103 ARG A CA 1
ATOM 810 C C . ARG A 1 103 ? 0.776 8.459 14.885 1.00 91.62 103 ARG A C 1
ATOM 812 O O . ARG A 1 103 ? 0.410 8.753 16.021 1.00 91.62 103 ARG A O 1
ATOM 819 N N . LYS A 1 104 ? -0.075 8.153 13.900 1.00 88.94 104 LYS A N 1
ATOM 820 C CA . LYS A 1 104 ? -1.539 8.119 14.048 1.00 88.94 104 LYS A CA 1
ATOM 821 C C . LYS A 1 104 ? -1.977 7.085 15.076 1.00 88.94 104 LYS A C 1
ATOM 823 O O . LYS A 1 104 ? -2.715 7.436 15.985 1.00 88.94 104 LYS A O 1
ATOM 828 N N . LEU A 1 105 ? -1.452 5.861 15.004 1.00 89.75 105 LEU A N 1
ATOM 829 C CA . LEU A 1 105 ? -1.742 4.802 15.977 1.00 89.75 105 LEU A CA 1
ATOM 830 C C . LEU A 1 105 ? -1.345 5.198 17.404 1.00 89.75 105 LEU A C 1
ATOM 832 O O . LEU A 1 105 ? -2.104 4.978 18.339 1.00 89.75 105 LEU A O 1
ATOM 836 N N . THR A 1 106 ? -0.166 5.801 17.574 1.00 93.88 106 THR A N 1
ATOM 837 C CA . THR A 1 106 ? 0.346 6.188 18.900 1.00 93.88 106 THR A CA 1
ATOM 838 C C . THR A 1 106 ? -0.438 7.357 19.502 1.00 93.88 106 THR A C 1
ATOM 840 O O . THR A 1 106 ? -0.613 7.405 20.715 1.00 93.88 106 THR A O 1
ATOM 843 N N . ALA A 1 107 ? -0.907 8.294 18.674 1.00 90.69 107 ALA A N 1
ATOM 844 C CA . ALA A 1 107 ? -1.682 9.454 19.117 1.00 90.69 107 ALA A CA 1
ATOM 845 C C . ALA A 1 107 ? -3.192 9.177 19.255 1.00 90.69 107 ALA A C 1
ATOM 847 O O . ALA A 1 107 ? -3.926 10.042 19.730 1.00 90.69 107 ALA A O 1
ATOM 848 N N . HIS A 1 108 ? -3.669 8.011 18.810 1.00 88.69 108 HIS A N 1
ATOM 849 C CA . HIS A 1 108 ? -5.096 7.706 18.748 1.00 88.69 108 HIS A CA 1
ATOM 850 C C . HIS A 1 108 ? -5.715 7.516 20.136 1.00 88.69 108 HIS A C 1
ATOM 852 O O . HIS A 1 108 ? -5.207 6.760 20.966 1.00 88.69 108 HIS A O 1
ATOM 858 N N . ASN A 1 109 ? -6.875 8.137 20.362 1.00 87.81 109 ASN A N 1
ATOM 859 C CA . ASN A 1 109 ? -7.696 7.848 21.533 1.00 87.81 109 ASN A CA 1
ATOM 860 C C . ASN A 1 109 ? -8.408 6.503 21.334 1.00 87.81 109 ASN A C 1
ATOM 862 O O . ASN A 1 109 ? -9.415 6.431 20.635 1.00 87.81 109 ASN A O 1
ATOM 866 N N . GLN A 1 110 ? -7.924 5.454 22.000 1.00 85.62 110 GLN A N 1
ATOM 867 C CA . GLN A 1 110 ? -8.448 4.089 21.855 1.00 85.62 110 GLN A CA 1
ATOM 868 C C . GLN A 1 110 ? -9.926 3.918 22.262 1.00 85.62 110 GLN A C 1
ATOM 870 O O . GLN A 1 110 ? -10.519 2.894 21.939 1.00 85.62 110 GLN A O 1
ATOM 875 N N . SER A 1 111 ? -10.539 4.908 22.926 1.00 83.94 111 SER A N 1
ATOM 876 C CA . SER A 1 111 ? -11.986 4.908 23.214 1.00 83.94 111 SER A CA 1
ATOM 877 C C . SER A 1 111 ? -12.848 5.260 21.996 1.00 83.94 111 SER A C 1
ATOM 879 O O . SER A 1 111 ? -14.070 5.175 22.072 1.00 83.94 111 SER A O 1
ATOM 881 N N . GLN A 1 112 ? -12.234 5.710 20.901 1.00 81.75 112 GLN A N 1
ATOM 882 C CA . GLN A 1 112 ? -12.896 6.059 19.648 1.00 81.75 112 GLN A CA 1
ATOM 883 C C . GLN A 1 112 ? -12.512 5.067 18.552 1.00 81.75 112 GLN A C 1
ATOM 885 O O . GLN A 1 112 ? -11.397 4.527 18.569 1.00 81.75 112 GLN A O 1
ATOM 890 N N . PRO A 1 113 ? -13.394 4.837 17.569 1.00 79.75 113 PRO A N 1
ATOM 891 C CA . PRO A 1 113 ? -13.029 4.040 16.426 1.00 79.75 113 PRO A CA 1
ATOM 892 C C . PRO A 1 113 ? -11.955 4.722 15.577 1.00 79.75 113 PRO A C 1
ATOM 894 O O . PRO A 1 113 ? -11.905 5.945 15.472 1.00 79.75 113 PRO A O 1
ATOM 897 N N . LEU A 1 114 ? -11.094 3.915 14.963 1.00 84.75 114 LEU A N 1
ATOM 898 C CA . LEU A 1 114 ? -10.119 4.365 13.973 1.00 84.75 114 LEU A CA 1
ATOM 899 C C . LEU A 1 114 ? -10.377 3.610 12.681 1.00 84.75 114 LEU A C 1
ATOM 901 O O . LEU A 1 114 ? -10.487 2.390 12.731 1.00 84.75 114 LEU A O 1
ATOM 905 N N . TYR A 1 115 ? -10.434 4.332 11.564 1.00 86.38 115 TYR A N 1
ATOM 906 C CA . TYR A 1 115 ? -10.209 3.785 10.232 1.00 86.38 115 TYR A CA 1
ATOM 907 C C . TYR A 1 115 ? -8.866 4.310 9.738 1.00 86.38 115 TYR A C 1
ATOM 909 O O . TYR A 1 115 ? -8.708 5.507 9.500 1.00 86.38 115 TYR A O 1
ATOM 917 N N . LEU A 1 116 ? -7.884 3.423 9.620 1.00 88.50 116 LEU A N 1
ATOM 918 C CA . LEU A 1 116 ? -6.590 3.750 9.029 1.00 88.50 116 LEU A CA 1
ATOM 919 C C . LEU A 1 116 ? -6.480 3.012 7.706 1.00 88.50 116 LEU A C 1
ATOM 921 O O . LEU A 1 116 ? -6.660 1.803 7.716 1.00 88.50 116 LEU A O 1
ATOM 925 N N . CYS A 1 117 ? -6.186 3.734 6.625 1.00 90.38 117 CYS A N 1
ATOM 926 C CA . CYS A 1 117 ? -5.805 3.185 5.328 1.00 90.38 117 CYS A CA 1
ATOM 927 C C . CYS A 1 117 ? -4.325 3.506 5.117 1.00 90.38 117 CYS A C 1
ATOM 929 O O . CYS A 1 117 ? -3.959 4.672 4.962 1.00 90.38 117 CYS A O 1
ATOM 931 N N . VAL A 1 118 ? -3.468 2.489 5.173 1.00 90.94 118 VAL A N 1
ATOM 932 C CA . VAL A 1 118 ? -2.062 2.622 4.765 1.00 90.94 118 VAL A CA 1
ATOM 933 C C . VAL A 1 118 ? -1.961 2.058 3.370 1.00 90.94 118 VAL A C 1
ATOM 935 O O . VAL A 1 118 ? -2.360 0.920 3.175 1.00 90.94 118 VAL A O 1
ATOM 938 N N . ALA A 1 119 ? -1.461 2.853 2.436 1.00 89.75 119 ALA A N 1
ATOM 939 C CA . ALA A 1 119 ? -1.430 2.536 1.022 1.00 89.75 119 ALA A CA 1
ATOM 940 C C . ALA A 1 119 ? 0.019 2.730 0.549 1.00 89.75 119 ALA A C 1
ATOM 942 O O . ALA A 1 119 ? 0.429 3.838 0.210 1.00 89.75 119 ALA A O 1
ATOM 943 N N . PHE A 1 120 ? 0.834 1.675 0.652 1.00 90.06 120 PHE A N 1
ATOM 944 C CA . PHE A 1 120 ? 2.235 1.742 0.222 1.00 90.06 120 PHE A CA 1
ATOM 945 C C . PHE A 1 120 ? 2.332 2.015 -1.284 1.00 90.06 120 PHE A C 1
ATOM 947 O O . PHE A 1 120 ? 1.421 1.668 -2.023 1.00 90.06 120 PHE A O 1
ATOM 954 N N . GLN A 1 121 ? 3.423 2.636 -1.734 1.00 87.81 121 GLN A N 1
ATOM 955 C CA . GLN A 1 121 ? 3.739 2.737 -3.163 1.00 87.81 121 GLN A CA 1
ATOM 956 C C . GLN A 1 121 ? 4.433 1.462 -3.653 1.00 87.81 121 GLN A C 1
ATOM 958 O O . GLN A 1 121 ? 4.472 1.198 -4.853 1.00 87.81 121 GLN A O 1
ATOM 963 N N . GLY A 1 122 ? 5.076 0.721 -2.743 1.00 86.12 122 GLY A N 1
ATOM 964 C CA . GLY A 1 122 ? 5.913 -0.442 -3.015 1.00 86.12 122 GLY A CA 1
ATOM 965 C C . GLY A 1 122 ? 5.428 -1.323 -4.165 1.00 86.12 122 GLY A C 1
ATOM 966 O O . GLY A 1 122 ? 4.245 -1.618 -4.285 1.00 86.12 122 GLY A O 1
ATOM 967 N N . LEU A 1 123 ? 6.392 -1.768 -4.980 1.00 84.50 123 LEU A N 1
ATOM 968 C CA . LEU A 1 123 ? 6.222 -2.576 -6.198 1.00 84.50 123 LEU A CA 1
ATOM 969 C C . LEU A 1 123 ? 5.780 -1.794 -7.446 1.00 84.50 123 LEU A C 1
ATOM 971 O O . LEU A 1 123 ? 5.773 -2.366 -8.542 1.00 84.50 123 LEU A O 1
ATOM 975 N N . HIS A 1 124 ? 5.474 -0.498 -7.323 1.00 86.12 124 HIS A N 1
ATOM 976 C CA . HIS A 1 124 ? 5.237 0.373 -8.470 1.00 86.12 124 HIS A CA 1
ATOM 977 C C . HIS A 1 124 ? 6.549 0.836 -9.125 1.00 86.12 124 HIS A C 1
ATOM 979 O O . HIS A 1 124 ? 7.590 0.919 -8.470 1.00 86.12 124 HIS A O 1
ATOM 985 N N . ASP A 1 125 ? 6.523 1.170 -10.421 1.00 79.06 125 ASP A N 1
ATOM 986 C CA . ASP A 1 125 ? 7.667 1.850 -11.024 1.00 79.06 125 ASP A CA 1
ATOM 987 C C . ASP A 1 125 ? 7.792 3.282 -10.465 1.00 79.06 125 ASP A C 1
ATOM 989 O O . ASP A 1 125 ? 6.786 3.963 -10.261 1.00 79.06 125 ASP A O 1
ATOM 993 N N . PRO A 1 126 ? 9.009 3.759 -10.169 1.00 84.56 126 PRO A N 1
ATOM 994 C CA . PRO A 1 126 ? 10.307 3.215 -10.552 1.00 84.56 126 PRO A CA 1
ATOM 995 C C . PRO A 1 126 ? 10.814 2.150 -9.561 1.00 84.56 126 PRO A C 1
ATOM 997 O O . PRO A 1 126 ? 10.710 2.310 -8.352 1.00 84.56 126 PRO A O 1
ATOM 1000 N N . TYR A 1 127 ? 11.428 1.073 -10.064 1.00 84.69 127 TYR A N 1
ATOM 1001 C CA . TYR A 1 127 ? 11.917 -0.042 -9.237 1.00 84.69 127 TYR A CA 1
ATOM 1002 C C . TYR A 1 127 ? 13.194 0.319 -8.462 1.00 84.69 127 TYR A C 1
ATOM 1004 O O . TYR A 1 127 ? 14.305 -0.045 -8.858 1.00 84.69 127 TYR A O 1
ATOM 1012 N N . GLN A 1 128 ? 13.031 1.073 -7.374 1.00 88.12 128 GLN A N 1
ATOM 1013 C CA . GLN A 1 128 ? 14.091 1.643 -6.544 1.00 88.12 128 GLN A CA 1
ATOM 1014 C C . GLN A 1 128 ? 14.047 1.039 -5.137 1.00 88.12 128 GLN A C 1
ATOM 1016 O O . GLN A 1 128 ? 13.395 1.574 -4.250 1.00 88.12 128 GLN A O 1
ATOM 1021 N N . ALA A 1 129 ? 14.741 -0.071 -4.903 1.00 88.56 129 ALA A N 1
ATOM 1022 C CA . ALA A 1 129 ? 14.818 -0.653 -3.564 1.00 88.56 129 ALA A CA 1
ATOM 1023 C C . ALA A 1 129 ? 15.772 0.134 -2.635 1.00 88.56 129 ALA A C 1
ATOM 1025 O O . ALA A 1 129 ? 16.757 0.707 -3.120 1.00 88.56 129 ALA A O 1
ATOM 1026 N N . PRO A 1 130 ? 15.553 0.122 -1.304 1.00 88.31 130 PRO A N 1
ATOM 1027 C CA . PRO A 1 130 ? 16.581 0.512 -0.341 1.00 88.31 130 PRO A CA 1
ATOM 1028 C C . PRO A 1 130 ? 17.867 -0.300 -0.558 1.00 88.31 130 PRO A C 1
ATOM 1030 O O . PRO A 1 130 ? 17.825 -1.483 -0.899 1.00 88.31 130 PRO A O 1
ATOM 1033 N N . LYS A 1 131 ? 19.032 0.342 -0.406 1.00 82.19 131 LYS A N 1
ATOM 1034 C CA . LYS A 1 131 ? 20.332 -0.285 -0.720 1.00 82.19 131 LYS A CA 1
ATOM 1035 C C . LYS A 1 131 ? 20.678 -1.442 0.219 1.00 82.19 131 LYS A C 1
ATOM 1037 O O . LYS A 1 131 ? 21.360 -2.374 -0.197 1.00 82.19 131 LYS A O 1
ATOM 1042 N N . ASP A 1 132 ? 20.235 -1.332 1.461 1.00 83.62 132 ASP A N 1
ATOM 1043 C CA . ASP A 1 132 ? 20.426 -2.259 2.572 1.00 83.62 132 ASP A CA 1
ATOM 1044 C C . ASP A 1 132 ? 19.400 -3.397 2.602 1.00 83.62 132 ASP A C 1
ATOM 1046 O O . ASP A 1 132 ? 19.573 -4.343 3.362 1.00 83.62 132 ASP A O 1
ATOM 1050 N N . GLU A 1 133 ? 18.367 -3.345 1.759 1.00 84.06 133 GLU A N 1
ATOM 1051 C CA . GLU A 1 133 ? 17.362 -4.400 1.698 1.00 84.06 133 GLU A CA 1
ATOM 1052 C C . GLU A 1 133 ? 17.941 -5.658 1.034 1.00 84.06 133 GLU A C 1
ATOM 1054 O O . GLU A 1 133 ? 18.482 -5.617 -0.086 1.00 84.06 133 GLU A O 1
ATOM 1059 N N . GLU A 1 134 ? 17.828 -6.787 1.729 1.00 77.81 134 GLU A N 1
ATOM 1060 C CA . GLU A 1 134 ? 18.261 -8.086 1.229 1.00 77.81 134 GLU A CA 1
ATOM 1061 C C . GLU A 1 134 ? 17.266 -8.643 0.203 1.00 77.81 134 GLU A C 1
ATOM 1063 O O . GLU A 1 134 ? 16.074 -8.325 0.193 1.00 77.81 134 GLU A O 1
ATOM 1068 N N . LEU A 1 135 ? 17.767 -9.476 -0.712 1.00 73.44 135 LEU A N 1
ATOM 1069 C CA . LEU A 1 135 ? 16.900 -10.171 -1.660 1.00 73.44 135 LEU A CA 1
ATOM 1070 C C . LEU A 1 135 ? 16.018 -11.158 -0.892 1.00 73.44 135 LEU A C 1
ATOM 1072 O O . LEU A 1 135 ? 16.525 -12.097 -0.283 1.00 73.44 135 LEU A O 1
ATOM 1076 N N . GLY A 1 136 ? 14.703 -10.947 -0.947 1.00 63.56 136 GLY A N 1
ATOM 1077 C CA . GLY A 1 136 ? 13.732 -11.906 -0.429 1.00 63.56 136 GLY A CA 1
ATOM 1078 C C . GLY A 1 136 ? 13.633 -13.170 -1.286 1.00 63.56 136 GLY A C 1
ATOM 1079 O O . GLY A 1 136 ? 14.219 -13.277 -2.364 1.00 63.56 136 GLY A O 1
ATOM 1080 N N . GLU A 1 137 ? 12.819 -14.122 -0.831 1.00 59.78 137 GLU A N 1
ATOM 1081 C CA . GLU A 1 137 ? 12.584 -15.400 -1.523 1.00 59.78 137 GLU A CA 1
ATOM 1082 C C . GLU A 1 137 ? 11.794 -15.258 -2.836 1.00 59.78 137 GLU A C 1
ATOM 1084 O O . GLU A 1 137 ? 11.759 -16.183 -3.654 1.00 59.78 137 GLU A O 1
ATOM 1089 N N . ALA A 1 138 ? 11.150 -14.105 -3.047 1.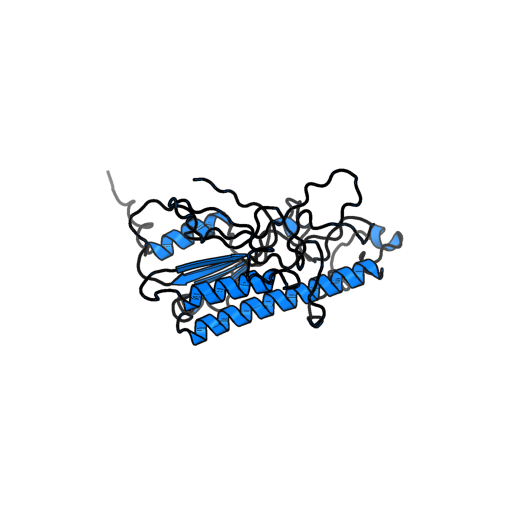00 59.38 138 ALA A N 1
ATOM 1090 C CA . ALA A 1 138 ? 10.353 -13.836 -4.231 1.00 59.38 138 ALA A CA 1
ATOM 1091 C C . ALA A 1 138 ? 11.224 -13.852 -5.494 1.00 59.38 138 ALA A C 1
ATOM 1093 O O . ALA A 1 138 ? 12.169 -13.075 -5.641 1.00 59.38 138 ALA A O 1
ATOM 1094 N N . ARG A 1 139 ? 10.869 -14.729 -6.432 1.00 57.56 139 ARG A N 1
ATOM 1095 C CA . ARG A 1 139 ? 11.471 -14.803 -7.764 1.00 57.56 139 ARG A CA 1
ATOM 1096 C C . ARG A 1 139 ? 10.539 -14.115 -8.750 1.00 57.56 139 ARG A C 1
ATOM 1098 O O . ARG A 1 139 ? 9.350 -14.430 -8.780 1.00 57.56 139 ARG A O 1
ATOM 1105 N N . CYS A 1 140 ? 11.058 -13.191 -9.549 1.00 60.41 140 CYS A N 1
ATOM 1106 C CA . CYS A 1 140 ? 10.271 -12.628 -10.644 1.00 60.41 140 CYS A CA 1
ATOM 1107 C C . CYS A 1 140 ? 10.034 -13.694 -11.706 1.00 60.41 140 CYS A C 1
ATOM 1109 O O . CYS A 1 140 ? 10.815 -14.636 -11.848 1.00 60.41 140 CYS A O 1
ATOM 1111 N N . GLY A 1 141 ? 8.894 -13.592 -12.377 1.00 51.59 141 GLY A N 1
ATOM 1112 C CA . GLY A 1 141 ? 8.350 -14.687 -13.161 1.00 51.59 141 GLY A CA 1
ATOM 1113 C C . GLY A 1 141 ? 9.100 -14.941 -14.457 1.00 51.59 141 GLY A C 1
ATOM 1114 O O . GLY A 1 141 ? 8.893 -14.217 -15.417 1.00 51.59 141 GLY A O 1
ATOM 1115 N N . GLY A 1 142 ? 9.817 -16.058 -14.497 1.00 40.88 142 GLY A N 1
ATOM 1116 C CA . GLY A 1 142 ? 9.868 -16.969 -15.634 1.00 40.88 142 GLY A CA 1
ATOM 1117 C C . GLY A 1 142 ? 9.391 -18.340 -15.154 1.00 40.88 142 GLY A C 1
ATOM 1118 O O . GLY A 1 142 ? 9.831 -18.817 -14.107 1.00 40.88 142 GLY A O 1
ATOM 1119 N N . ALA A 1 143 ? 8.413 -18.930 -15.842 1.00 34.41 143 ALA A N 1
ATOM 1120 C CA . ALA A 1 143 ? 7.842 -20.230 -15.505 1.00 34.41 143 ALA A CA 1
ATOM 1121 C C . ALA A 1 143 ? 8.940 -21.302 -15.402 1.00 34.41 143 ALA A C 1
ATOM 1123 O O . ALA A 1 143 ? 9.673 -21.530 -16.360 1.00 34.41 143 ALA A O 1
ATOM 1124 N N . ARG A 1 144 ? 9.030 -21.981 -14.255 1.00 33.56 144 ARG A N 1
ATOM 1125 C CA . ARG A 1 144 ? 9.781 -23.233 -14.166 1.00 33.56 144 ARG A CA 1
ATOM 1126 C C . ARG A 1 144 ? 8.904 -24.353 -14.710 1.00 33.56 144 ARG A C 1
ATOM 1128 O O . ARG A 1 144 ? 7.882 -24.667 -14.120 1.00 33.56 144 ARG A O 1
ATOM 1135 N N . ASP A 1 145 ? 9.332 -24.870 -15.853 1.00 33.53 145 ASP A N 1
ATOM 1136 C CA . ASP A 1 145 ? 9.354 -26.281 -16.228 1.00 33.53 145 ASP A CA 1
ATOM 1137 C C . ASP A 1 145 ? 8.070 -27.102 -16.013 1.00 33.53 145 ASP A C 1
ATOM 1139 O O . ASP A 1 145 ? 7.844 -27.666 -14.948 1.00 33.53 145 ASP A O 1
ATOM 1143 N N . GLY A 1 146 ? 7.331 -27.297 -17.111 1.00 34.41 146 GLY A N 1
ATOM 1144 C CA . GLY A 1 146 ? 6.447 -28.451 -17.302 1.00 34.41 146 GLY A CA 1
ATOM 1145 C C . GLY A 1 146 ? 4.984 -28.236 -16.916 1.00 34.41 146 GLY A C 1
ATOM 1146 O O . GLY A 1 146 ? 4.682 -27.669 -15.879 1.00 34.41 146 GLY A O 1
ATOM 1147 N N . GLU A 1 147 ? 4.096 -28.756 -17.767 1.00 36.19 147 GLU A N 1
ATOM 1148 C CA . GLU A 1 147 ? 2.653 -28.926 -17.516 1.00 36.19 147 GLU A CA 1
ATOM 1149 C C . GLU A 1 147 ? 1.803 -27.650 -17.640 1.00 36.19 147 GLU A C 1
ATOM 1151 O O . GLU A 1 147 ? 1.238 -27.134 -16.687 1.00 36.19 147 GLU A O 1
ATOM 1156 N N . ASP A 1 148 ? 1.742 -27.100 -18.856 1.00 37.50 148 ASP A N 1
ATOM 1157 C CA . ASP A 1 148 ? 0.491 -27.076 -19.640 1.00 37.50 148 ASP A CA 1
ATOM 1158 C C . ASP A 1 148 ? 0.552 -26.027 -20.763 1.00 37.50 148 ASP A C 1
ATOM 1160 O O . ASP A 1 148 ? 0.520 -24.816 -20.548 1.00 37.50 148 ASP A O 1
ATOM 1164 N N . GLY A 1 149 ? 0.622 -26.522 -22.003 1.00 33.56 149 GLY A N 1
ATOM 1165 C CA . GLY A 1 149 ? 0.081 -25.846 -23.189 1.00 33.56 149 GLY A CA 1
ATOM 1166 C C . GLY A 1 149 ? 0.731 -24.543 -23.663 1.00 33.56 149 GLY A C 1
ATOM 1167 O O . GLY A 1 149 ? 0.118 -23.836 -24.461 1.00 33.56 149 GLY A O 1
ATOM 1168 N N . GLY A 1 150 ? 1.941 -24.206 -23.212 1.00 33.81 150 GLY A N 1
ATOM 1169 C CA . GLY A 1 150 ? 2.698 -23.081 -23.760 1.00 33.81 150 GLY A CA 1
ATOM 1170 C C . GLY A 1 150 ? 3.004 -23.294 -25.243 1.00 33.81 150 GLY A C 1
ATOM 1171 O O . GLY A 1 150 ? 3.726 -24.225 -25.588 1.00 33.81 150 GLY A O 1
ATOM 1172 N N . ASP A 1 151 ? 2.444 -22.424 -26.084 1.00 35.41 151 ASP A N 1
ATOM 1173 C CA . ASP A 1 151 ? 2.704 -22.292 -27.518 1.00 35.41 151 ASP A CA 1
ATOM 1174 C C . ASP A 1 151 ? 4.185 -22.563 -27.850 1.00 35.41 151 ASP A C 1
ATOM 1176 O O . ASP A 1 151 ? 5.086 -21.792 -27.500 1.00 35.41 151 ASP A O 1
ATOM 1180 N N . GLU A 1 152 ? 4.438 -23.701 -28.502 1.00 35.72 152 GLU A N 1
ATOM 1181 C CA . GLU A 1 152 ? 5.779 -24.187 -28.842 1.00 35.72 152 GLU A CA 1
ATOM 1182 C C . GLU A 1 152 ? 6.544 -23.225 -29.766 1.00 35.72 152 GLU A C 1
ATOM 1184 O O . GLU A 1 152 ? 7.770 -23.315 -29.886 1.00 35.72 152 GLU A O 1
ATOM 1189 N N . THR A 1 153 ? 5.864 -22.243 -30.368 1.00 33.25 153 THR A N 1
ATOM 1190 C CA . THR A 1 153 ? 6.508 -21.227 -31.207 1.00 33.25 153 THR A CA 1
ATOM 1191 C C . THR A 1 153 ? 7.348 -20.221 -30.409 1.00 33.25 153 THR A C 1
ATOM 1193 O O . THR A 1 153 ? 8.320 -19.690 -30.951 1.00 33.25 153 THR A O 1
ATOM 1196 N N . ALA A 1 154 ? 7.087 -20.023 -29.108 1.00 37.66 154 ALA A N 1
ATOM 1197 C CA . ALA A 1 154 ? 7.899 -19.143 -28.257 1.00 37.66 154 ALA A CA 1
ATOM 1198 C C . ALA A 1 154 ? 9.302 -19.715 -27.975 1.00 37.66 154 ALA A C 1
ATOM 1200 O O . ALA A 1 154 ? 10.279 -18.966 -27.926 1.00 37.66 154 ALA A O 1
ATOM 1201 N N . LYS A 1 155 ? 9.429 -21.046 -27.864 1.00 32.03 155 LYS A N 1
ATOM 1202 C CA . LYS A 1 155 ? 10.726 -21.715 -27.653 1.00 32.03 155 LYS A CA 1
ATOM 1203 C C . LYS A 1 155 ? 11.612 -21.700 -28.902 1.00 32.03 155 LYS A C 1
ATOM 1205 O O . LYS A 1 155 ? 12.832 -21.656 -28.781 1.00 32.03 155 LYS A O 1
ATOM 1210 N N . GLN A 1 156 ? 11.021 -21.706 -30.099 1.00 31.91 156 GLN A N 1
ATOM 1211 C CA . GLN A 1 156 ? 11.775 -21.760 -31.360 1.00 31.91 156 GLN A CA 1
ATOM 1212 C C . GLN A 1 156 ? 12.269 -20.391 -31.864 1.00 31.91 156 GLN A C 1
ATOM 1214 O O . GLN A 1 156 ? 13.080 -20.345 -32.786 1.00 31.91 156 GLN A O 1
ATOM 1219 N N . GLN A 1 157 ? 11.857 -19.280 -31.242 1.00 34.28 157 GLN A N 1
ATOM 1220 C CA . GLN A 1 157 ? 12.298 -17.921 -31.600 1.00 34.28 157 GLN A CA 1
ATOM 1221 C C . GLN A 1 157 ? 13.366 -17.334 -30.657 1.00 34.28 157 GLN A C 1
ATOM 1223 O O . GLN A 1 157 ? 13.536 -16.117 -30.608 1.00 34.28 157 GLN A O 1
ATOM 1228 N N . GLY A 1 158 ? 14.090 -18.168 -29.899 1.00 29.98 158 GLY A N 1
ATOM 1229 C CA . GLY A 1 158 ? 15.165 -17.702 -29.009 1.00 29.98 158 GLY A CA 1
ATOM 1230 C C . GLY A 1 158 ? 14.684 -16.815 -27.856 1.00 29.98 158 GLY A C 1
ATOM 1231 O O . GLY A 1 158 ? 15.464 -16.035 -27.317 1.00 29.98 158 GLY A O 1
ATOM 1232 N N . ASN A 1 159 ? 13.404 -16.909 -27.492 1.00 37.62 159 ASN A N 1
ATOM 1233 C CA . ASN A 1 159 ? 12.824 -16.158 -26.394 1.00 37.62 159 ASN A CA 1
ATOM 1234 C C . ASN A 1 159 ? 12.901 -17.026 -25.135 1.00 37.62 159 ASN A C 1
ATOM 1236 O O . ASN A 1 159 ? 11.999 -17.820 -24.856 1.00 37.62 159 ASN A O 1
ATOM 1240 N N . SER A 1 160 ? 13.993 -16.884 -24.383 1.00 41.25 160 SER A N 1
ATOM 1241 C CA . SER A 1 160 ? 13.940 -17.182 -22.959 1.00 41.25 160 SER A CA 1
ATOM 1242 C C . SER A 1 160 ? 12.828 -16.364 -22.305 1.00 41.25 160 SER A C 1
ATOM 1244 O O . SER A 1 160 ? 12.275 -15.451 -22.915 1.00 41.25 160 SER A O 1
ATOM 1246 N N . ASP A 1 161 ? 12.445 -16.725 -21.092 1.00 48.00 161 ASP A N 1
ATOM 1247 C CA . ASP A 1 161 ? 11.350 -16.171 -20.281 1.00 48.00 161 ASP A CA 1
ATOM 1248 C C . ASP A 1 161 ? 11.264 -14.628 -20.125 1.00 48.00 161 ASP A C 1
ATOM 1250 O O . ASP A 1 161 ? 10.415 -14.131 -19.387 1.00 48.00 161 ASP A O 1
ATOM 1254 N N . GLY A 1 162 ? 12.094 -13.862 -20.831 1.00 49.84 162 GLY A N 1
ATOM 1255 C CA . GLY A 1 162 ? 12.133 -12.410 -20.843 1.00 49.84 162 GLY A CA 1
ATOM 1256 C C . GLY A 1 162 ? 12.953 -11.828 -19.698 1.00 49.84 162 GLY A C 1
ATOM 1257 O O . GLY A 1 162 ? 12.997 -10.607 -19.580 1.00 49.84 162 GLY A O 1
ATOM 1258 N N . PHE A 1 163 ? 13.600 -12.665 -18.874 1.00 54.16 163 PHE A N 1
ATOM 1259 C CA . PHE A 1 163 ? 14.368 -12.235 -17.704 1.00 54.16 163 PHE A CA 1
ATOM 1260 C C . PHE A 1 163 ? 15.841 -12.647 -17.719 1.00 54.16 163 PHE A C 1
ATOM 1262 O O . PHE A 1 163 ? 16.543 -12.345 -16.762 1.00 54.16 163 PHE A O 1
ATOM 1269 N N . ASP A 1 164 ? 16.347 -13.251 -18.791 1.00 58.12 164 ASP A N 1
ATOM 1270 C CA . ASP A 1 164 ? 17.758 -13.657 -18.871 1.00 58.12 164 ASP A CA 1
ATOM 1271 C C . ASP A 1 164 ? 18.748 -12.497 -19.072 1.00 58.12 164 ASP A C 1
ATOM 1273 O O . ASP A 1 164 ? 19.963 -12.685 -18.953 1.00 58.12 164 ASP A O 1
ATOM 1277 N N . ASP A 1 165 ? 18.269 -11.290 -19.387 1.00 67.56 165 ASP A N 1
ATOM 1278 C CA . ASP A 1 165 ? 19.148 -10.138 -19.555 1.00 67.56 165 ASP A CA 1
ATOM 1279 C C . ASP A 1 165 ? 19.455 -9.436 -18.210 1.00 67.56 165 ASP A C 1
ATOM 1281 O O . ASP A 1 165 ? 18.598 -9.353 -17.321 1.00 67.56 165 ASP A O 1
ATOM 1285 N N . PRO A 1 166 ? 20.667 -8.870 -18.036 1.00 70.75 166 PRO A N 1
ATOM 1286 C CA . PRO A 1 166 ? 21.071 -8.245 -16.776 1.00 70.75 166 PRO A CA 1
ATOM 1287 C C . PRO A 1 166 ? 20.169 -7.099 -16.294 1.00 70.75 166 PRO A C 1
ATOM 1289 O O . PRO A 1 166 ? 20.097 -6.848 -15.089 1.00 70.75 166 PRO A O 1
ATOM 1292 N N . VAL A 1 167 ? 19.494 -6.385 -17.201 1.00 71.81 167 VAL A N 1
ATOM 1293 C CA . VAL A 1 167 ? 18.615 -5.261 -16.845 1.00 71.81 167 VAL A CA 1
ATOM 1294 C C . VAL A 1 167 ? 17.315 -5.790 -16.248 1.00 71.81 167 VAL A C 1
ATOM 1296 O O . VAL A 1 167 ? 16.881 -5.297 -15.203 1.00 71.81 167 VAL A O 1
ATOM 1299 N N . SER A 1 168 ? 16.728 -6.821 -16.856 1.00 72.31 168 SER A N 1
ATOM 1300 C CA . SER A 1 168 ? 15.537 -7.497 -16.334 1.00 72.31 168 SER A CA 1
ATOM 1301 C C . SER A 1 168 ? 15.808 -8.190 -14.996 1.00 72.31 168 SER A C 1
ATOM 1303 O O . SER A 1 168 ? 15.008 -8.044 -14.069 1.00 72.31 168 SER A O 1
ATOM 1305 N N . LEU A 1 169 ? 16.971 -8.836 -14.828 1.00 74.38 169 LEU A N 1
ATOM 1306 C CA . LEU A 1 169 ? 17.397 -9.412 -13.541 1.00 74.38 169 LEU A CA 1
ATOM 1307 C C . LEU A 1 169 ? 17.569 -8.351 -12.450 1.00 74.38 169 LEU A C 1
ATOM 1309 O O . LEU A 1 169 ? 17.113 -8.544 -11.324 1.00 74.38 169 LEU A O 1
ATOM 1313 N N . ALA A 1 170 ? 18.195 -7.214 -12.762 1.00 78.69 170 ALA A N 1
ATOM 1314 C CA . ALA A 1 170 ? 18.364 -6.128 -11.797 1.00 78.69 170 ALA A CA 1
ATOM 1315 C C . ALA A 1 170 ? 17.017 -5.503 -11.398 1.00 78.69 170 ALA A C 1
ATOM 1317 O O . ALA A 1 170 ? 16.766 -5.267 -10.214 1.00 78.69 170 ALA A O 1
ATOM 1318 N N . LYS A 1 171 ? 16.123 -5.284 -12.372 1.00 78.75 171 LYS A N 1
ATOM 1319 C CA . LYS A 1 171 ? 14.754 -4.812 -12.127 1.00 78.75 171 LYS A CA 1
ATOM 1320 C C . LYS A 1 171 ? 13.997 -5.787 -11.229 1.00 78.75 171 LYS A C 1
ATOM 1322 O O . LYS A 1 171 ? 13.360 -5.361 -10.268 1.00 78.75 171 LYS A O 1
ATOM 1327 N N . CYS A 1 172 ? 14.117 -7.080 -11.514 1.00 77.56 172 CYS A N 1
ATOM 1328 C CA . CYS A 1 172 ? 13.555 -8.129 -10.686 1.00 77.56 172 CYS A CA 1
ATOM 1329 C C . CYS A 1 172 ? 14.095 -8.090 -9.252 1.00 77.56 172 CYS A C 1
ATOM 1331 O O . CYS A 1 172 ? 13.324 -8.067 -8.297 1.00 77.56 172 CYS A O 1
ATOM 1333 N N . GLY A 1 173 ? 15.418 -8.032 -9.087 1.00 80.81 173 GLY A N 1
ATOM 1334 C CA . GLY A 1 173 ? 16.037 -7.977 -7.767 1.00 80.81 173 GLY A CA 1
ATOM 1335 C C . GLY A 1 173 ? 15.537 -6.788 -6.945 1.00 80.81 173 GLY A C 1
ATOM 1336 O O . GLY A 1 173 ? 15.234 -6.940 -5.763 1.00 80.81 173 GLY A O 1
ATOM 1337 N N . ASN A 1 174 ? 15.367 -5.622 -7.576 1.00 85.69 174 ASN A N 1
ATOM 1338 C CA . ASN A 1 174 ? 14.760 -4.468 -6.917 1.00 85.69 174 ASN A CA 1
ATOM 1339 C C . ASN A 1 174 ? 13.288 -4.707 -6.569 1.00 85.69 174 ASN A C 1
ATOM 1341 O O . ASN A 1 174 ? 12.893 -4.402 -5.450 1.00 85.69 174 ASN A O 1
ATOM 1345 N N . TYR A 1 175 ? 12.493 -5.287 -7.472 1.00 84.00 175 TYR A N 1
ATOM 1346 C CA . TYR A 1 175 ? 11.099 -5.645 -7.194 1.00 84.00 175 TYR A CA 1
ATOM 1347 C C . TYR A 1 175 ? 10.979 -6.549 -5.958 1.00 84.00 175 TYR A C 1
ATOM 1349 O O . TYR A 1 175 ? 10.213 -6.248 -5.044 1.00 84.00 175 TYR A O 1
ATOM 1357 N N . SER A 1 176 ? 11.785 -7.612 -5.880 1.00 84.25 176 SER A N 1
ATOM 1358 C CA . SER A 1 176 ? 11.786 -8.536 -4.739 1.00 84.25 176 SER A CA 1
ATOM 1359 C C . SER A 1 176 ? 12.211 -7.862 -3.438 1.00 84.25 176 SER A C 1
ATOM 1361 O O . SER A 1 176 ? 11.592 -8.098 -2.407 1.00 84.25 176 SER A O 1
ATOM 1363 N N . LYS A 1 177 ? 13.214 -6.979 -3.469 1.00 88.31 177 LYS A N 1
ATOM 1364 C CA . LYS A 1 177 ? 13.613 -6.188 -2.293 1.00 88.31 177 LYS A CA 1
ATOM 1365 C C . LYS A 1 177 ? 12.505 -5.242 -1.836 1.00 88.31 177 LYS A C 1
ATOM 1367 O O . LYS A 1 177 ? 12.204 -5.167 -0.653 1.00 88.31 177 LYS A O 1
ATOM 1372 N N . MET A 1 178 ? 11.852 -4.548 -2.767 1.00 89.19 178 MET A N 1
ATOM 1373 C CA . MET A 1 178 ? 10.712 -3.684 -2.446 1.00 89.19 178 MET A CA 1
ATOM 1374 C C . MET A 1 178 ? 9.572 -4.489 -1.809 1.00 89.19 178 MET A C 1
ATOM 1376 O O . MET A 1 178 ? 8.959 -4.016 -0.855 1.00 89.19 178 MET A O 1
ATOM 1380 N N . LEU A 1 179 ? 9.333 -5.726 -2.267 1.00 87.50 179 LEU A N 1
ATOM 1381 C CA . LEU A 1 179 ? 8.355 -6.630 -1.653 1.00 87.50 179 LEU A CA 1
ATOM 1382 C C . LEU A 1 179 ? 8.744 -6.976 -0.213 1.00 87.50 179 LEU A C 1
ATOM 1384 O O . LEU A 1 179 ? 7.909 -6.842 0.679 1.00 87.50 179 LEU A O 1
ATOM 1388 N N . THR A 1 180 ? 10.002 -7.362 0.021 1.00 88.69 180 THR A N 1
ATOM 1389 C CA . THR A 1 180 ? 10.533 -7.633 1.369 1.00 88.69 180 THR A CA 1
ATOM 1390 C C . THR A 1 180 ? 10.379 -6.421 2.285 1.00 88.69 180 THR A C 1
ATOM 1392 O O . THR A 1 180 ? 9.969 -6.563 3.441 1.00 88.69 180 THR A O 1
ATOM 1395 N N . LYS A 1 181 ? 10.638 -5.212 1.768 1.00 91.25 181 LYS A N 1
ATOM 1396 C CA . LYS A 1 181 ? 10.470 -3.975 2.531 1.00 91.25 181 LYS A CA 1
ATOM 1397 C C . LYS A 1 181 ? 9.016 -3.763 2.935 1.00 91.25 181 LYS A C 1
ATOM 1399 O O . LYS A 1 181 ? 8.753 -3.492 4.105 1.00 91.25 181 LYS A O 1
ATOM 1404 N N . VAL A 1 182 ? 8.076 -3.889 1.995 1.00 91.19 182 VAL A N 1
ATOM 1405 C CA . VAL A 1 182 ? 6.639 -3.757 2.282 1.00 91.19 182 VAL A CA 1
ATOM 1406 C C . VAL A 1 182 ? 6.206 -4.788 3.322 1.00 91.19 182 VAL A C 1
ATOM 1408 O O . VAL A 1 182 ? 5.586 -4.408 4.313 1.00 91.19 182 VAL A O 1
ATOM 1411 N N . ASP A 1 183 ? 6.582 -6.059 3.159 1.00 90.62 183 ASP A N 1
ATOM 1412 C CA . ASP A 1 183 ? 6.270 -7.124 4.122 1.00 90.62 183 ASP A CA 1
ATOM 1413 C C . ASP A 1 183 ? 6.803 -6.801 5.528 1.00 90.62 183 ASP A C 1
ATOM 1415 O O . ASP A 1 183 ? 6.054 -6.820 6.509 1.00 90.62 183 ASP A O 1
ATOM 1419 N N . SER A 1 184 ? 8.059 -6.359 5.620 1.00 93.19 184 SER A N 1
ATOM 1420 C CA . SER A 1 184 ? 8.679 -5.935 6.880 1.00 93.19 184 SER A CA 1
ATOM 1421 C C . SER A 1 184 ? 7.944 -4.756 7.527 1.00 93.19 184 SER A C 1
ATOM 1423 O O . SER A 1 184 ? 7.735 -4.735 8.742 1.00 93.19 184 SER A O 1
ATOM 1425 N N . LEU A 1 185 ? 7.510 -3.766 6.740 1.00 93.50 185 LEU A N 1
ATOM 1426 C CA . LEU A 1 185 ? 6.748 -2.617 7.239 1.00 93.50 185 LEU A CA 1
ATOM 1427 C C . LEU A 1 185 ? 5.345 -3.019 7.718 1.00 93.50 185 LEU A C 1
ATOM 1429 O O . LEU A 1 185 ? 4.905 -2.539 8.766 1.00 93.50 185 LEU A O 1
ATOM 1433 N N . VAL A 1 186 ? 4.667 -3.933 7.018 1.00 93.44 186 VAL A N 1
ATOM 1434 C CA . VAL A 1 186 ? 3.392 -4.527 7.459 1.00 93.44 186 VAL A CA 1
ATOM 1435 C C . VAL A 1 186 ? 3.592 -5.272 8.780 1.00 93.44 186 VAL A C 1
ATOM 1437 O O . VAL A 1 186 ? 2.853 -5.038 9.740 1.00 93.44 186 VAL A O 1
ATOM 1440 N N . GLY A 1 187 ? 4.623 -6.116 8.871 1.00 95.25 187 GLY A N 1
ATOM 1441 C CA . GLY A 1 187 ? 4.992 -6.829 10.093 1.00 95.25 187 GLY A CA 1
ATOM 1442 C C . GLY A 1 187 ? 5.236 -5.876 11.264 1.00 95.25 187 GLY A C 1
ATOM 1443 O O . GLY A 1 187 ? 4.692 -6.073 12.353 1.00 95.25 187 GLY A O 1
ATOM 1444 N N . ASN A 1 188 ? 5.964 -4.785 11.028 1.00 96.94 188 ASN A N 1
ATOM 1445 C CA . ASN A 1 188 ? 6.219 -3.750 12.028 1.00 96.94 188 ASN A CA 1
ATOM 1446 C C . ASN A 1 188 ? 4.940 -3.022 12.473 1.00 96.94 188 ASN A C 1
ATOM 1448 O O . ASN A 1 188 ? 4.779 -2.769 13.668 1.00 96.94 188 ASN A O 1
ATOM 1452 N N . LEU A 1 189 ? 3.997 -2.730 11.566 1.00 93.94 189 LEU A N 1
ATOM 1453 C CA . LEU A 1 189 ? 2.687 -2.168 11.934 1.00 93.94 189 LEU A CA 1
ATOM 1454 C C . LEU A 1 189 ? 1.895 -3.129 12.819 1.00 93.94 189 LEU A C 1
ATOM 1456 O O . LEU A 1 189 ? 1.352 -2.714 13.845 1.00 93.94 189 LEU A O 1
ATOM 1460 N N . VAL A 1 190 ? 1.870 -4.416 12.466 1.00 95.62 190 VAL A N 1
ATOM 1461 C CA . VAL A 1 190 ? 1.220 -5.457 13.274 1.00 95.62 190 VAL A CA 1
ATOM 1462 C C . VAL A 1 190 ? 1.836 -5.523 14.669 1.00 95.62 190 VAL A C 1
ATOM 1464 O O . VAL A 1 190 ? 1.106 -5.533 15.662 1.00 95.62 190 VAL A O 1
ATOM 1467 N N . GLN A 1 191 ? 3.167 -5.519 14.777 1.00 97.81 191 GLN A N 1
ATOM 1468 C CA . GLN A 1 191 ? 3.835 -5.513 16.079 1.00 97.81 191 GLN A CA 1
ATOM 1469 C C . GLN A 1 191 ? 3.537 -4.242 16.869 1.00 97.81 191 GLN A C 1
ATOM 1471 O O . GLN A 1 191 ? 3.208 -4.326 18.051 1.00 97.81 191 GLN A O 1
ATOM 1476 N N . LYS A 1 192 ? 3.549 -3.071 16.225 1.00 96.50 192 LYS A N 1
ATOM 1477 C CA . LYS A 1 192 ? 3.203 -1.811 16.887 1.00 96.50 192 LYS A CA 1
ATOM 1478 C C . LYS A 1 192 ? 1.785 -1.847 17.458 1.00 96.50 192 LYS A C 1
ATOM 1480 O O . LYS A 1 192 ? 1.596 -1.464 18.610 1.00 96.50 192 LYS A O 1
ATOM 1485 N N . MET A 1 193 ? 0.805 -2.345 16.702 1.00 94.38 193 MET A N 1
ATOM 1486 C CA . MET A 1 193 ? -0.574 -2.503 17.181 1.00 94.38 193 MET A CA 1
ATOM 1487 C C . MET A 1 193 ? -0.685 -3.489 18.346 1.00 94.38 193 MET A C 1
ATOM 1489 O O . MET A 1 193 ? -1.475 -3.260 19.262 1.00 94.38 193 MET A O 1
ATOM 1493 N N . LYS A 1 194 ? 0.110 -4.567 18.353 1.00 96.38 194 LYS A N 1
ATOM 1494 C CA . LYS A 1 194 ? 0.190 -5.492 19.496 1.00 96.38 194 LYS A CA 1
ATOM 1495 C C . LYS A 1 194 ? 0.756 -4.799 20.733 1.00 96.38 194 LYS A C 1
ATOM 1497 O O . LYS A 1 194 ? 0.148 -4.891 21.794 1.00 96.38 194 LYS A O 1
ATOM 1502 N N . THR A 1 195 ? 1.859 -4.061 20.599 1.00 97.88 195 THR A N 1
ATOM 1503 C CA . THR A 1 195 ? 2.475 -3.308 21.705 1.00 97.88 195 THR A CA 1
ATOM 1504 C C . THR A 1 195 ? 1.546 -2.235 22.270 1.00 97.88 195 THR A C 1
ATOM 1506 O O . THR A 1 195 ? 1.519 -2.031 23.478 1.00 97.88 195 THR A O 1
ATOM 1509 N N . LEU A 1 196 ? 0.765 -1.564 21.420 1.00 95.56 196 LEU A N 1
ATOM 1510 C CA . LEU A 1 196 ? -0.225 -0.568 21.846 1.00 95.56 196 LEU A CA 1
ATOM 1511 C C . LEU A 1 196 ? -1.503 -1.186 22.438 1.00 95.56 196 LEU A C 1
ATOM 1513 O O . LEU A 1 196 ? -2.391 -0.449 22.860 1.00 95.56 196 LEU A O 1
ATOM 1517 N N . GLY A 1 197 ? -1.623 -2.517 22.442 1.00 94.94 197 GLY A N 1
ATOM 1518 C CA . GLY A 1 197 ? -2.812 -3.216 22.917 1.00 94.94 197 GLY A CA 1
ATOM 1519 C C . GLY A 1 197 ? -4.011 -3.139 21.968 1.00 94.94 197 GLY A C 1
ATOM 1520 O O . GLY A 1 197 ? -5.080 -3.594 22.338 1.00 94.94 197 GLY A O 1
ATOM 1521 N N . MET A 1 198 ? -3.862 -2.634 20.741 1.00 92.69 198 MET A N 1
ATOM 1522 C CA . MET A 1 198 ? -4.962 -2.421 19.780 1.00 92.69 198 MET A CA 1
ATOM 1523 C C . MET A 1 198 ? -5.275 -3.663 18.928 1.00 92.69 198 MET A C 1
ATOM 1525 O O . MET A 1 198 ? -6.343 -3.773 18.331 1.00 92.69 198 MET A O 1
ATOM 1529 N N . TRP A 1 199 ? -4.353 -4.630 18.861 1.00 93.31 199 TRP A N 1
ATOM 1530 C CA . TRP A 1 199 ? -4.468 -5.774 17.945 1.00 93.31 199 TRP A CA 1
ATOM 1531 C C . TRP A 1 199 ? -5.690 -6.672 18.197 1.00 93.31 199 TRP A C 1
ATOM 1533 O O . TRP A 1 199 ? -6.261 -7.218 17.256 1.00 93.31 199 TRP A O 1
ATOM 1543 N N . HIS A 1 200 ? -6.114 -6.822 19.456 1.00 91.69 200 HIS A N 1
ATOM 1544 C CA . HIS A 1 200 ? -7.225 -7.707 19.830 1.00 91.69 200 HIS A CA 1
ATOM 1545 C C . HIS A 1 200 ? -8.583 -7.260 19.262 1.00 91.69 200 HIS A C 1
ATOM 1547 O O . HIS A 1 200 ? -9.467 -8.093 19.076 1.00 91.69 200 HIS A O 1
ATOM 1553 N N . SER A 1 201 ? -8.731 -5.967 18.968 1.00 88.44 201 SER A N 1
ATOM 1554 C CA . SER A 1 201 ? -9.938 -5.350 18.414 1.00 88.44 201 SER A CA 1
ATOM 1555 C C . SER A 1 201 ? -9.767 -4.909 16.958 1.00 88.44 201 SER A C 1
ATOM 1557 O O . SER A 1 201 ? -10.641 -4.237 16.426 1.00 88.44 201 SER A O 1
ATOM 1559 N N . THR A 1 202 ? -8.675 -5.318 16.299 1.00 88.69 202 THR A N 1
ATOM 1560 C CA . THR A 1 202 ? -8.348 -4.933 14.921 1.00 88.69 202 THR A CA 1
ATOM 1561 C C . THR A 1 202 ? -8.875 -5.949 13.910 1.00 88.69 202 THR A C 1
ATOM 1563 O O . THR A 1 202 ? -8.628 -7.152 14.028 1.00 88.69 202 THR A O 1
ATOM 1566 N N . VAL A 1 203 ? -9.541 -5.466 12.861 1.00 90.94 203 VAL A N 1
ATOM 1567 C CA . VAL A 1 203 ? -9.688 -6.188 11.588 1.00 90.94 203 VAL A CA 1
ATOM 1568 C C . VAL A 1 203 ? -8.672 -5.609 10.621 1.00 90.94 203 VAL A C 1
ATOM 1570 O O . VAL A 1 203 ? -8.685 -4.406 10.416 1.00 90.94 203 VAL A O 1
ATOM 1573 N N . LEU A 1 204 ? -7.804 -6.457 10.074 1.00 91.06 204 LEU A N 1
ATOM 1574 C CA . LEU A 1 204 ? -6.815 -6.153 9.048 1.00 91.06 204 LEU A CA 1
ATOM 1575 C C . LEU A 1 204 ? -7.315 -6.728 7.722 1.00 91.06 204 LEU A C 1
ATOM 1577 O O . LEU A 1 204 ? -7.396 -7.946 7.576 1.00 91.06 204 LEU A O 1
ATOM 1581 N N . LEU A 1 205 ? -7.626 -5.866 6.761 1.00 90.62 205 LEU A N 1
ATOM 1582 C CA . LEU A 1 205 ? -7.726 -6.240 5.349 1.00 90.62 205 LEU A CA 1
ATOM 1583 C C . LEU A 1 205 ? -6.382 -5.925 4.694 1.00 90.62 205 LEU A C 1
ATOM 1585 O O . LEU A 1 205 ? -5.853 -4.856 4.954 1.00 90.62 205 LEU A O 1
ATOM 1589 N N . LEU A 1 206 ? -5.854 -6.841 3.888 1.00 90.88 206 LEU A N 1
ATOM 1590 C CA . LEU A 1 206 ? -4.686 -6.656 3.029 1.00 90.88 206 LEU A CA 1
ATOM 1591 C C . LEU A 1 206 ? -5.076 -7.088 1.615 1.00 90.88 206 LEU A C 1
ATOM 1593 O O . LEU A 1 206 ? -5.600 -8.187 1.453 1.00 90.88 206 LEU A O 1
ATOM 1597 N N . HIS A 1 207 ? -4.811 -6.286 0.593 1.00 89.00 207 HIS A N 1
ATOM 1598 C CA . HIS A 1 207 ? -4.971 -6.689 -0.809 1.00 89.00 207 HIS A CA 1
ATOM 1599 C C . HIS A 1 207 ? -4.025 -5.887 -1.708 1.00 89.00 207 HIS A C 1
ATOM 1601 O O . HIS A 1 207 ? -3.365 -4.987 -1.202 1.00 89.00 207 HIS A O 1
ATOM 1607 N N . THR A 1 208 ? -3.962 -6.206 -3.005 1.00 87.31 208 THR A N 1
ATOM 1608 C CA . THR A 1 208 ? -3.344 -5.346 -4.035 1.00 87.31 208 THR A CA 1
ATOM 1609 C C . THR A 1 208 ? -4.425 -4.635 -4.857 1.00 87.31 208 THR A C 1
ATOM 1611 O O . THR A 1 208 ? -5.587 -5.043 -4.848 1.00 87.31 208 THR A O 1
ATOM 1614 N N . ASP A 1 209 ? -4.083 -3.543 -5.537 1.00 85.62 209 ASP A N 1
ATOM 1615 C CA . ASP A 1 209 ? -5.024 -2.716 -6.313 1.00 85.62 209 ASP A CA 1
ATOM 1616 C C . ASP A 1 209 ? -5.324 -3.280 -7.715 1.00 85.62 209 ASP A C 1
ATOM 1618 O O . ASP A 1 209 ? -6.396 -3.052 -8.268 1.00 85.62 209 ASP A O 1
ATOM 1622 N N . ASN A 1 210 ? -4.378 -4.016 -8.293 1.00 87.69 210 ASN A N 1
ATOM 1623 C CA . ASN A 1 210 ? -4.496 -4.758 -9.545 1.00 87.69 210 ASN A CA 1
ATOM 1624 C C . ASN A 1 210 ? -3.536 -5.953 -9.540 1.00 87.69 210 ASN A C 1
ATOM 1626 O O . ASN A 1 210 ? -2.772 -6.178 -8.592 1.00 87.69 210 ASN A O 1
ATOM 1630 N N . GLY A 1 211 ? -3.620 -6.766 -10.591 1.00 84.25 211 GLY A N 1
ATOM 1631 C CA . GLY A 1 211 ? -2.638 -7.803 -10.849 1.00 84.25 211 GLY A CA 1
ATOM 1632 C C . GLY A 1 211 ? -1.282 -7.226 -11.255 1.00 84.25 211 GLY A C 1
ATOM 1633 O O . GLY A 1 211 ? -1.182 -6.109 -11.757 1.00 84.25 211 GLY A O 1
ATOM 1634 N N . GLY A 1 212 ? -0.220 -7.998 -11.051 1.00 81.81 212 GLY A N 1
ATOM 1635 C CA . GLY A 1 212 ? 1.156 -7.547 -11.212 1.00 81.81 212 GLY A CA 1
ATOM 1636 C C . GLY A 1 212 ? 1.458 -6.952 -12.590 1.00 81.81 212 GLY A C 1
ATOM 1637 O O . GLY A 1 212 ? 0.949 -7.405 -13.622 1.00 81.81 212 GLY A O 1
ATOM 1638 N N . ALA A 1 213 ? 2.321 -5.936 -12.607 1.00 81.38 213 ALA A N 1
ATOM 1639 C CA . ALA A 1 213 ? 2.840 -5.351 -13.833 1.00 81.38 213 ALA A CA 1
ATOM 1640 C C . ALA A 1 213 ? 3.861 -6.297 -14.495 1.00 81.38 213 ALA A C 1
ATOM 1642 O O . ALA A 1 213 ? 4.953 -6.499 -13.964 1.00 81.38 213 ALA A O 1
ATOM 1643 N N . LEU A 1 214 ? 3.501 -6.881 -15.640 1.00 75.06 214 LEU A N 1
ATOM 1644 C CA . LEU A 1 214 ? 4.342 -7.822 -16.389 1.00 75.06 214 LEU A CA 1
ATOM 1645 C C . LEU A 1 214 ? 5.419 -7.116 -17.231 1.00 75.06 214 LEU A C 1
ATOM 1647 O O . LEU A 1 214 ? 5.330 -5.925 -17.528 1.00 75.06 214 LEU A O 1
ATOM 1651 N N . ALA A 1 215 ? 6.402 -7.873 -17.709 1.00 69.94 215 ALA A N 1
ATOM 1652 C CA . ALA A 1 215 ? 7.260 -7.427 -18.800 1.00 69.94 215 ALA A CA 1
ATOM 1653 C C . ALA A 1 215 ? 6.472 -7.500 -20.126 1.00 69.94 215 ALA A C 1
ATOM 1655 O O . ALA A 1 215 ? 6.315 -8.567 -20.709 1.00 69.94 215 ALA A O 1
ATOM 1656 N N . TRP A 1 216 ? 5.916 -6.377 -20.594 1.00 60.28 216 TRP A N 1
ATOM 1657 C CA . TRP A 1 216 ? 5.123 -6.319 -21.839 1.00 60.28 216 TRP A CA 1
ATOM 1658 C C . TRP A 1 216 ? 5.898 -5.786 -23.055 1.00 60.28 216 TRP A C 1
ATOM 1660 O O . TRP A 1 216 ? 5.325 -5.650 -24.135 1.00 60.28 216 TRP A O 1
ATOM 1670 N N . THR A 1 217 ? 7.192 -5.479 -22.914 1.00 59.41 217 THR A N 1
ATOM 1671 C CA . THR A 1 217 ? 8.046 -5.046 -24.034 1.00 59.41 217 THR A CA 1
ATOM 1672 C C . THR A 1 217 ? 9.384 -5.769 -24.036 1.00 59.41 217 THR A C 1
ATOM 1674 O O . THR A 1 217 ? 9.888 -6.109 -22.972 1.00 59.41 217 THR A O 1
ATOM 1677 N N . LYS A 1 218 ? 10.007 -5.888 -25.216 1.00 55.47 218 LYS A N 1
ATOM 1678 C CA . LYS A 1 218 ? 11.394 -6.370 -25.357 1.00 55.47 218 LYS A CA 1
ATOM 1679 C C . LYS A 1 218 ? 12.443 -5.403 -24.793 1.00 55.47 218 LYS A C 1
ATOM 1681 O O . LYS A 1 218 ? 13.589 -5.792 -24.611 1.00 55.47 218 LYS A O 1
ATOM 1686 N N . ASP A 1 219 ? 12.082 -4.141 -24.559 1.00 60.25 219 ASP A N 1
ATOM 1687 C CA . ASP A 1 219 ? 12.967 -3.205 -23.873 1.00 60.25 219 ASP A CA 1
ATOM 1688 C C . ASP A 1 219 ? 12.877 -3.454 -22.366 1.00 60.25 219 ASP A C 1
ATOM 1690 O O . ASP A 1 219 ? 11.919 -3.037 -21.719 1.00 60.25 219 ASP A O 1
ATOM 1694 N N . ALA A 1 220 ? 13.897 -4.096 -21.799 1.00 58.81 220 ALA A N 1
ATOM 1695 C CA . ALA A 1 220 ? 14.001 -4.381 -20.369 1.00 58.81 220 ALA A CA 1
ATOM 1696 C C . ALA A 1 220 ? 13.905 -3.129 -19.472 1.00 58.81 220 ALA A C 1
ATOM 1698 O O . ALA A 1 220 ? 13.659 -3.235 -18.271 1.00 58.81 220 ALA A O 1
ATOM 1699 N N . ARG A 1 221 ? 14.051 -1.912 -20.015 1.00 58.72 221 ARG A N 1
ATOM 1700 C CA . ARG A 1 221 ? 13.857 -0.646 -19.280 1.00 58.72 221 ARG A CA 1
ATOM 1701 C C . ARG A 1 221 ? 12.384 -0.260 -19.146 1.00 58.72 221 ARG A C 1
ATOM 1703 O O . ARG A 1 221 ? 12.036 0.521 -18.263 1.00 58.72 221 ARG A O 1
ATOM 1710 N N . LEU A 1 222 ? 11.516 -0.811 -19.989 1.00 59.06 222 LEU A N 1
ATOM 1711 C CA . LEU A 1 222 ? 10.077 -0.565 -20.023 1.00 59.06 222 LEU A CA 1
ATOM 1712 C C . LEU A 1 222 ? 9.320 -1.791 -19.477 1.00 59.06 222 LEU A C 1
ATOM 1714 O O . LEU A 1 222 ? 9.854 -2.894 -19.403 1.00 59.06 222 LEU A O 1
ATOM 1718 N N . GLY A 1 223 ? 8.089 -1.591 -19.006 1.00 66.62 223 GLY A N 1
ATOM 1719 C CA . GLY A 1 223 ? 7.297 -2.651 -18.369 1.00 66.62 223 GLY A CA 1
ATOM 1720 C C . GLY A 1 223 ? 7.700 -2.995 -16.932 1.00 66.62 223 GLY A C 1
ATOM 1721 O O . GLY A 1 223 ? 8.624 -2.394 -16.371 1.00 66.62 223 GLY A O 1
ATOM 1722 N N . GLY A 1 224 ? 6.976 -3.942 -16.333 1.00 75.69 224 GLY A N 1
ATOM 1723 C CA . GLY A 1 224 ? 7.156 -4.356 -14.944 1.00 75.69 224 GLY A CA 1
ATOM 1724 C C . GLY A 1 224 ? 7.935 -5.655 -14.741 1.00 75.69 224 GLY A C 1
ATOM 1725 O O . GLY A 1 224 ? 8.456 -6.234 -15.690 1.00 75.69 224 GLY A O 1
ATOM 1726 N N . ALA A 1 225 ? 8.056 -6.073 -13.480 1.00 76.44 225 ALA A N 1
ATOM 1727 C CA . ALA A 1 225 ? 8.823 -7.251 -13.055 1.00 76.44 225 ALA A CA 1
ATOM 1728 C C . ALA A 1 225 ? 7.995 -8.260 -12.236 1.00 76.44 225 ALA A C 1
ATOM 1730 O O . ALA A 1 225 ? 8.547 -9.145 -11.587 1.00 76.44 225 ALA A O 1
ATOM 1731 N N . ALA A 1 226 ? 6.669 -8.129 -12.234 1.00 78.31 226 ALA A N 1
ATOM 1732 C CA . ALA A 1 226 ? 5.797 -9.014 -11.477 1.00 78.31 226 ALA A CA 1
ATOM 1733 C C . ALA A 1 226 ? 5.500 -10.323 -12.228 1.00 78.31 226 ALA A C 1
ATOM 1735 O O . ALA A 1 226 ? 5.659 -10.419 -13.445 1.00 78.31 226 ALA A O 1
ATOM 1736 N N . SER A 1 227 ? 4.996 -11.315 -11.490 1.00 76.69 227 SER A N 1
ATOM 1737 C CA . SER A 1 227 ? 4.473 -12.573 -12.027 1.00 76.69 227 SER A CA 1
ATOM 1738 C C . SER A 1 227 ? 3.025 -12.764 -11.597 1.00 76.69 227 SER A C 1
ATOM 1740 O O . SER A 1 227 ? 2.727 -12.678 -10.407 1.00 76.69 227 SER A O 1
ATOM 1742 N N . ASN A 1 228 ? 2.149 -13.081 -12.552 1.00 77.75 228 ASN A N 1
ATOM 1743 C CA . ASN A 1 228 ? 0.746 -13.417 -12.280 1.00 77.75 228 ASN A CA 1
ATOM 1744 C C . ASN A 1 228 ? 0.431 -14.895 -12.511 1.00 77.75 228 ASN A C 1
ATOM 1746 O O . ASN A 1 228 ? -0.730 -15.288 -12.420 1.00 77.75 228 ASN A O 1
ATOM 1750 N N . HIS A 1 229 ? 1.441 -15.718 -12.805 1.00 74.44 229 HIS A N 1
ATOM 1751 C CA . HIS A 1 229 ? 1.251 -17.138 -13.078 1.00 74.44 229 HIS A CA 1
ATOM 1752 C C . HIS A 1 229 ? 0.430 -17.828 -11.961 1.00 74.44 229 HIS A C 1
ATOM 1754 O O . HIS A 1 229 ? 0.673 -17.570 -10.777 1.00 74.44 229 HIS A O 1
ATOM 1760 N N . PRO A 1 230 ? -0.533 -18.708 -12.304 1.00 81.31 230 PRO A N 1
ATOM 1761 C CA . PRO A 1 230 ? -0.900 -19.174 -13.652 1.00 81.31 230 PRO A CA 1
ATOM 1762 C C . PRO A 1 230 ? -1.947 -18.300 -14.366 1.00 81.31 230 PRO A C 1
ATOM 1764 O O . PRO A 1 230 ? -2.462 -18.675 -15.416 1.00 81.31 230 PRO A O 1
ATOM 1767 N N . LEU A 1 231 ? -2.308 -17.147 -13.803 1.00 80.00 231 LEU A N 1
ATOM 1768 C CA . LEU A 1 231 ? -3.358 -16.292 -14.344 1.00 80.00 231 LEU A CA 1
ATOM 1769 C C . LEU A 1 231 ? -2.875 -15.558 -15.600 1.00 80.00 231 LEU A C 1
ATOM 1771 O O . LEU A 1 231 ? -1.763 -15.033 -15.663 1.00 80.00 231 LEU A O 1
ATOM 1775 N N . ARG A 1 232 ? -3.745 -15.498 -16.610 1.00 80.00 232 ARG A N 1
ATOM 1776 C CA . ARG A 1 232 ? -3.470 -14.814 -17.878 1.00 80.00 232 ARG A CA 1
ATOM 1777 C C . ARG A 1 232 ? -3.452 -13.299 -17.679 1.00 80.00 232 ARG A C 1
ATOM 1779 O O . ARG A 1 232 ? -4.410 -12.760 -17.144 1.00 80.00 232 ARG A O 1
ATOM 1786 N N . GLY A 1 233 ? -2.446 -12.604 -18.206 1.00 79.31 233 GLY A N 1
ATOM 1787 C CA . GLY A 1 233 ? -2.402 -11.135 -18.238 1.00 79.31 233 GLY A CA 1
ATOM 1788 C C . GLY A 1 233 ? -1.890 -10.477 -16.951 1.00 79.31 233 GLY A C 1
ATOM 1789 O O .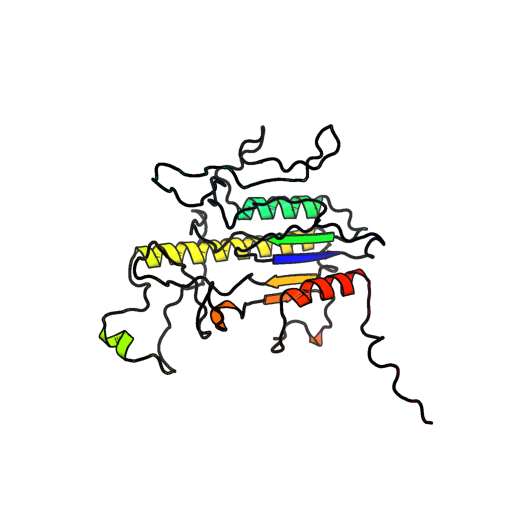 GLY A 1 233 ? -1.362 -11.134 -16.057 1.00 79.31 233 GLY A O 1
ATOM 1790 N N . GLY A 1 234 ? -2.000 -9.152 -16.887 1.00 80.88 234 GLY A N 1
ATOM 1791 C CA . GLY A 1 234 ? -1.498 -8.325 -15.787 1.00 80.88 234 GLY A CA 1
ATOM 1792 C C . GLY A 1 234 ? -2.159 -6.959 -15.731 1.00 80.88 234 GLY A C 1
ATOM 1793 O O . GLY A 1 234 ? -3.179 -6.749 -16.397 1.00 80.88 234 GLY A O 1
ATOM 1794 N N . LYS A 1 235 ? -1.578 -6.032 -14.958 1.00 81.31 235 LYS A N 1
ATOM 1795 C CA . LYS A 1 235 ? -1.977 -4.612 -14.951 1.00 81.31 235 LYS A CA 1
ATOM 1796 C C . LYS A 1 235 ? -2.269 -4.137 -16.384 1.00 81.31 235 LYS A C 1
ATOM 1798 O O . LYS A 1 235 ? -1.526 -4.475 -17.303 1.00 81.31 235 LYS A O 1
ATOM 1803 N N . PHE A 1 236 ? -3.351 -3.373 -16.555 1.00 83.56 236 PHE A N 1
ATOM 1804 C CA . PHE A 1 236 ? -3.904 -2.909 -17.844 1.00 83.56 236 PHE A CA 1
ATOM 1805 C C . PHE A 1 236 ? -4.667 -3.940 -18.690 1.00 83.56 236 PHE A C 1
ATOM 1807 O O . PHE A 1 236 ? -5.042 -3.637 -19.821 1.00 83.56 236 PHE A O 1
ATOM 1814 N N . THR A 1 237 ? -4.945 -5.138 -18.173 1.00 79.25 237 THR A N 1
ATOM 1815 C CA . THR A 1 237 ? -5.724 -6.150 -18.904 1.00 79.25 237 THR A CA 1
ATOM 1816 C C . THR A 1 237 ? -6.992 -6.555 -18.155 1.00 79.25 237 THR A C 1
ATOM 1818 O O . THR A 1 237 ? -7.025 -6.533 -16.929 1.00 79.25 237 THR A O 1
ATOM 1821 N N . LEU A 1 238 ? -8.027 -6.960 -18.900 1.00 87.50 238 LEU A N 1
ATOM 1822 C CA . LEU A 1 238 ? -9.288 -7.490 -18.354 1.00 87.50 238 LEU A CA 1
ATOM 1823 C C . LEU A 1 238 ? -9.243 -9.002 -18.075 1.00 87.50 238 LEU A C 1
ATOM 1825 O O . LEU A 1 238 ? -10.268 -9.619 -17.803 1.00 87.50 238 LEU A O 1
ATOM 1829 N N . TRP A 1 239 ? -8.068 -9.618 -18.193 1.00 86.75 239 TRP A N 1
ATOM 1830 C CA . TRP A 1 239 ? -7.882 -11.029 -17.873 1.00 86.75 239 TRP A CA 1
ATOM 1831 C C . TRP A 1 239 ? -7.739 -11.224 -16.360 1.00 86.75 239 TRP A C 1
ATOM 1833 O O . TRP A 1 239 ? -7.396 -10.284 -15.640 1.00 86.75 239 TRP A O 1
ATOM 1843 N N . ASP A 1 240 ? -7.924 -12.456 -15.878 1.00 87.94 240 ASP A N 1
ATOM 1844 C CA . ASP A 1 240 ? -7.773 -12.795 -14.456 1.00 87.94 240 ASP A CA 1
ATOM 1845 C C . ASP A 1 240 ? -6.452 -12.295 -13.864 1.00 87.94 240 ASP A C 1
ATOM 1847 O O . ASP A 1 240 ? -6.431 -11.793 -12.751 1.00 87.94 240 ASP A O 1
ATOM 1851 N N . GLY A 1 241 ? -5.347 -12.362 -14.601 1.00 84.81 241 GLY A N 1
ATOM 1852 C CA . GLY A 1 241 ? -4.051 -11.885 -14.126 1.00 84.81 241 GLY A CA 1
ATOM 1853 C C . GLY A 1 241 ? -3.972 -10.371 -13.952 1.00 84.81 241 GLY A C 1
ATOM 1854 O O . GLY A 1 241 ? -3.056 -9.918 -13.286 1.00 84.81 241 GLY A O 1
ATOM 1855 N N . GLY A 1 242 ? -4.903 -9.587 -14.507 1.00 83.75 242 GLY A N 1
ATOM 1856 C CA . GLY A 1 242 ? -5.039 -8.148 -14.257 1.00 83.75 242 GLY A CA 1
ATOM 1857 C C . GLY A 1 242 ? -6.044 -7.784 -13.161 1.00 83.75 242 GLY A C 1
ATOM 1858 O O . GLY A 1 242 ? -5.857 -6.764 -12.499 1.00 83.75 242 GLY A O 1
ATOM 1859 N N . LEU A 1 243 ? -7.072 -8.614 -12.944 1.00 89.81 243 LEU A N 1
ATOM 1860 C CA . LEU A 1 243 ? -8.209 -8.313 -12.058 1.00 89.81 243 LEU A CA 1
ATOM 1861 C C . LEU A 1 243 ? -8.230 -9.140 -10.761 1.00 89.81 243 LEU A C 1
ATOM 1863 O O . LEU A 1 243 ? -8.641 -8.651 -9.711 1.00 89.81 243 LEU A O 1
ATOM 1867 N N . ARG A 1 244 ? -7.804 -10.406 -10.813 1.00 90.19 244 ARG A N 1
ATOM 1868 C CA . ARG A 1 244 ? -7.821 -11.334 -9.679 1.00 90.19 244 ARG A CA 1
ATOM 1869 C C . ARG A 1 244 ? -6.549 -11.169 -8.858 1.00 90.19 244 ARG A C 1
ATOM 1871 O O . ARG A 1 244 ? -5.500 -11.739 -9.151 1.00 90.19 244 ARG A O 1
ATOM 1878 N N . VAL A 1 245 ? -6.683 -10.400 -7.788 1.00 86.94 245 VAL A N 1
ATOM 1879 C CA . VAL A 1 245 ? -5.596 -10.049 -6.875 1.00 86.94 245 VAL A CA 1
ATOM 1880 C C . VAL A 1 245 ? -5.484 -10.992 -5.681 1.00 86.94 245 VAL A C 1
ATOM 1882 O O . VAL A 1 245 ? -6.404 -11.746 -5.353 1.00 86.94 245 VAL A O 1
ATOM 1885 N N . ARG A 1 246 ? -4.333 -10.951 -5.005 1.00 84.00 246 ARG A N 1
ATOM 1886 C CA . ARG A 1 246 ? -4.165 -11.589 -3.697 1.00 84.00 246 ARG A CA 1
ATOM 1887 C C . ARG A 1 246 ? -4.695 -10.651 -2.620 1.00 84.00 246 ARG A C 1
ATOM 1889 O O . ARG A 1 246 ? -4.364 -9.470 -2.605 1.00 84.00 246 ARG A O 1
ATOM 1896 N N . GLY A 1 247 ? -5.483 -11.201 -1.706 1.00 88.25 247 GLY A N 1
ATOM 1897 C CA . GLY A 1 247 ? -5.934 -10.495 -0.520 1.00 88.25 247 GLY A CA 1
ATOM 1898 C C . GLY A 1 247 ? -6.131 -11.444 0.652 1.00 88.25 247 GLY A C 1
ATOM 1899 O O . GLY A 1 247 ? -6.312 -12.650 0.471 1.00 88.25 247 GLY A O 1
ATOM 1900 N N . MET A 1 248 ? -6.073 -10.899 1.859 1.00 91.12 248 MET A N 1
ATOM 1901 C CA . MET A 1 248 ? -6.348 -11.608 3.099 1.00 91.12 248 MET A CA 1
ATOM 1902 C C . MET A 1 248 ? -7.073 -10.710 4.093 1.00 91.12 248 MET A C 1
ATOM 1904 O O . MET A 1 248 ? -6.884 -9.496 4.118 1.00 91.12 248 MET A O 1
ATOM 1908 N N . VAL A 1 249 ? -7.878 -11.338 4.946 1.00 91.75 249 VAL A N 1
ATOM 1909 C CA . VAL A 1 249 ? -8.481 -10.692 6.109 1.00 91.75 249 VAL A CA 1
ATOM 1910 C C . VAL A 1 249 ? -7.993 -11.413 7.354 1.00 91.75 249 VAL A C 1
ATOM 1912 O O . VAL A 1 249 ? -8.107 -12.635 7.460 1.00 91.75 249 VAL A O 1
ATOM 1915 N N . HIS A 1 250 ? -7.471 -10.658 8.311 1.00 92.38 250 HIS A N 1
ATOM 1916 C CA . HIS A 1 250 ? -7.060 -11.160 9.610 1.00 92.38 250 HIS A CA 1
ATOM 1917 C C . HIS A 1 250 ? -7.771 -10.391 10.720 1.00 92.38 250 HIS A C 1
ATOM 1919 O O . HIS A 1 250 ? -7.780 -9.166 10.735 1.00 92.38 250 HIS A O 1
ATOM 1925 N N . SER A 1 251 ? -8.330 -11.103 11.694 1.00 92.12 251 SER A N 1
ATOM 1926 C CA . SER A 1 251 ? -8.774 -10.486 12.941 1.00 92.12 251 SER A CA 1
ATOM 1927 C C . SER A 1 251 ? -8.942 -11.528 14.043 1.00 92.12 251 SER A C 1
ATOM 1929 O O . SER A 1 251 ? -9.523 -12.591 13.785 1.00 92.12 251 SER A O 1
ATOM 1931 N N . PRO A 1 252 ? -8.560 -11.210 15.293 1.00 90.69 252 PRO A N 1
ATOM 1932 C CA . PRO A 1 252 ? -9.000 -11.956 16.468 1.00 90.69 252 PRO A CA 1
ATOM 1933 C C . PRO A 1 252 ? -10.525 -11.957 16.671 1.00 90.69 252 PRO A C 1
ATOM 1935 O O . PRO A 1 252 ? -11.013 -12.768 17.455 1.00 90.69 252 PRO A O 1
ATOM 1938 N N . LEU A 1 253 ? -11.280 -11.109 15.962 1.00 90.00 253 LEU A N 1
ATOM 1939 C CA . LEU A 1 253 ? -12.744 -11.033 16.017 1.00 90.00 253 LEU A CA 1
ATOM 1940 C C . LEU A 1 253 ? -13.445 -11.992 15.040 1.00 90.00 253 LEU A C 1
ATOM 1942 O O . LEU A 1 253 ? -14.628 -12.279 15.202 1.00 90.00 253 LEU A O 1
ATOM 1946 N N . LEU A 1 254 ? -12.738 -12.531 14.037 1.00 90.62 254 LEU A N 1
ATOM 1947 C CA . LEU A 1 254 ? -13.335 -13.490 13.099 1.00 90.62 254 LEU A CA 1
ATOM 1948 C C . LEU A 1 254 ? -13.726 -14.789 13.824 1.00 90.62 254 LEU A C 1
ATOM 1950 O O . LEU A 1 254 ? -12.970 -15.238 14.687 1.00 90.62 254 LEU A O 1
ATOM 1954 N N . PRO A 1 255 ? -14.825 -15.474 13.460 1.00 92.81 255 PRO A N 1
ATOM 1955 C CA . PRO A 1 255 ? -15.149 -16.779 14.034 1.00 92.81 255 PRO A CA 1
ATOM 1956 C C . PRO A 1 255 ? -13.980 -17.768 13.876 1.00 92.81 255 PRO A C 1
ATOM 1958 O O . PRO A 1 255 ? -13.400 -17.810 12.788 1.00 92.81 255 PRO A O 1
ATOM 1961 N N . PRO A 1 256 ? -13.642 -18.600 14.885 1.00 94.56 256 PRO A N 1
ATOM 1962 C CA . PRO A 1 256 ? -12.513 -19.535 14.800 1.00 94.56 256 PRO A CA 1
ATOM 1963 C C . PRO A 1 256 ? -12.519 -20.394 13.528 1.00 94.56 256 PRO A C 1
ATOM 1965 O O . PRO A 1 256 ? -11.487 -20.541 12.885 1.00 94.56 256 PRO A O 1
ATOM 1968 N N . ARG A 1 257 ? -13.706 -20.836 13.084 1.00 95.44 257 ARG A N 1
ATOM 1969 C CA . ARG A 1 257 ? -13.917 -21.608 11.843 1.00 95.44 257 ARG A CA 1
ATOM 1970 C C . ARG A 1 257 ? -13.513 -20.902 10.536 1.00 95.44 257 ARG A C 1
ATOM 1972 O O . ARG A 1 257 ? -13.531 -21.535 9.490 1.00 95.44 257 ARG A O 1
ATOM 1979 N N . ARG A 1 258 ? -13.249 -19.591 10.562 1.00 93.75 258 ARG A N 1
ATOM 1980 C CA . ARG A 1 258 ? -12.851 -18.774 9.397 1.00 93.75 258 ARG A CA 1
ATOM 1981 C C . ARG A 1 258 ? -11.373 -18.386 9.413 1.00 93.75 258 ARG A C 1
ATOM 1983 O O . ARG A 1 258 ? -10.884 -17.816 8.444 1.00 93.75 258 ARG A O 1
ATOM 1990 N N . ARG A 1 259 ? -10.663 -18.627 10.515 1.00 94.69 259 ARG A N 1
ATOM 1991 C CA . ARG A 1 259 ? -9.251 -18.254 10.646 1.00 94.69 259 ARG A CA 1
ATOM 1992 C C . ARG A 1 259 ? -8.390 -19.341 10.006 1.00 94.69 259 ARG A C 1
ATOM 1994 O O . ARG A 1 259 ? -8.632 -20.519 10.237 1.00 94.69 259 ARG A O 1
ATOM 2001 N N . GLY A 1 260 ? -7.400 -18.948 9.205 1.00 94.25 260 GLY A N 1
ATOM 2002 C CA . GLY A 1 260 ? -6.507 -19.893 8.518 1.00 94.25 260 GLY A CA 1
ATOM 2003 C C . GLY A 1 260 ? -7.153 -20.664 7.359 1.00 94.25 260 GLY A C 1
ATOM 2004 O O . GLY A 1 260 ? -6.565 -21.620 6.867 1.00 94.25 260 GLY A O 1
ATOM 2005 N N . THR A 1 261 ? -8.349 -20.267 6.915 1.00 96.00 261 THR A N 1
ATOM 2006 C CA . THR A 1 261 ? -9.047 -20.893 5.781 1.00 96.00 261 THR A CA 1
ATOM 2007 C C . THR A 1 261 ? -8.895 -20.070 4.507 1.00 96.00 261 THR A C 1
ATOM 2009 O O . THR A 1 261 ? -8.890 -18.840 4.571 1.00 96.00 261 THR A O 1
ATOM 2012 N N . ALA A 1 262 ? -8.876 -20.728 3.348 1.00 94.06 262 ALA A N 1
ATOM 2013 C CA . ALA A 1 262 ? -9.009 -20.061 2.056 1.00 94.06 262 ALA A CA 1
ATOM 2014 C C . ALA A 1 262 ? -10.486 -19.787 1.722 1.00 94.06 262 ALA A C 1
ATOM 2016 O O . ALA A 1 262 ? -11.366 -20.601 2.006 1.00 94.06 262 ALA A O 1
ATOM 2017 N N . TRP A 1 263 ? -10.758 -18.639 1.099 1.00 90.88 263 TRP A N 1
ATOM 2018 C CA . TRP A 1 263 ? -12.064 -18.312 0.531 1.00 90.88 263 TRP A CA 1
ATOM 2019 C C . TRP A 1 263 ? -11.984 -18.346 -0.994 1.00 90.88 263 TRP A C 1
ATOM 2021 O O . TRP A 1 263 ? -11.108 -17.715 -1.579 1.00 90.88 263 TRP A O 1
ATOM 2031 N N . HIS A 1 264 ? -12.901 -19.081 -1.624 1.00 90.50 264 HIS A N 1
ATOM 2032 C CA . HIS A 1 264 ? -12.949 -19.261 -3.080 1.00 90.50 264 HIS A CA 1
ATOM 2033 C C . HIS A 1 264 ? -14.147 -18.562 -3.740 1.00 90.50 264 HIS A C 1
ATOM 2035 O O . HIS A 1 264 ? -14.327 -18.675 -4.949 1.00 90.50 264 HIS A O 1
ATOM 2041 N N . GLY A 1 265 ? -14.980 -17.869 -2.956 1.00 90.88 265 GLY A N 1
ATOM 2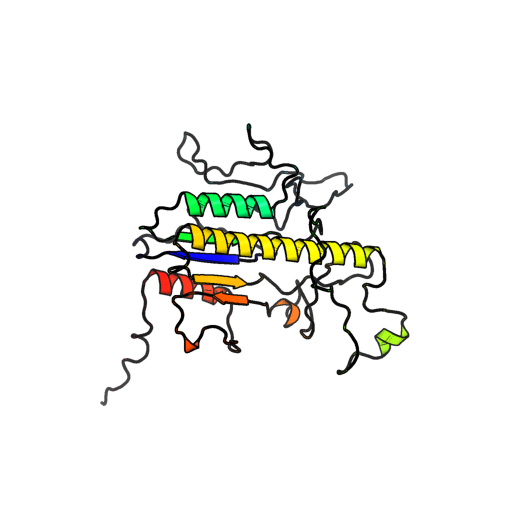042 C CA . GLY A 1 265 ? -16.081 -17.070 -3.487 1.00 90.88 265 GLY A CA 1
ATOM 2043 C C . GLY A 1 265 ? -15.597 -15.751 -4.088 1.00 90.88 265 GLY A C 1
ATOM 2044 O O . GLY A 1 265 ? -14.448 -15.349 -3.903 1.00 90.88 265 GLY A O 1
ATOM 2045 N N . LEU A 1 266 ? -16.502 -15.065 -4.782 1.00 90.62 266 LEU A N 1
ATOM 2046 C CA . LEU A 1 266 ? -16.231 -13.749 -5.350 1.00 90.62 266 LEU A CA 1
ATOM 2047 C C . LEU A 1 266 ? -16.196 -12.673 -4.259 1.00 90.62 266 LEU A C 1
ATOM 2049 O O . LEU A 1 266 ? -16.922 -12.752 -3.267 1.00 90.62 266 LEU A O 1
ATOM 2053 N N . MET A 1 267 ? -15.333 -11.687 -4.469 1.00 90.06 267 MET A N 1
ATOM 2054 C CA . MET A 1 267 ? -15.244 -10.446 -3.709 1.00 90.06 267 MET A CA 1
ATOM 2055 C C . MET A 1 267 ? -14.705 -9.375 -4.655 1.00 90.06 267 MET A C 1
ATOM 2057 O O . MET A 1 267 ? -13.795 -9.643 -5.442 1.00 90.06 267 MET A O 1
ATOM 2061 N N . HIS A 1 268 ? -15.283 -8.184 -4.593 1.00 90.69 268 HIS A N 1
ATOM 2062 C CA . HIS A 1 268 ? -14.853 -7.014 -5.340 1.00 90.69 268 HIS A CA 1
ATOM 2063 C C . HIS A 1 268 ? -14.527 -5.869 -4.375 1.00 90.69 268 HIS A C 1
ATOM 2065 O O . HIS A 1 268 ? -15.060 -5.795 -3.269 1.00 90.69 268 HIS A O 1
ATOM 2071 N N . ILE A 1 269 ? -13.665 -4.935 -4.783 1.00 88.75 269 ILE A N 1
ATOM 2072 C CA . ILE A 1 269 ? -13.257 -3.802 -3.933 1.00 88.75 269 ILE A CA 1
ATOM 2073 C C . ILE A 1 269 ? -14.447 -2.936 -3.482 1.00 88.75 269 ILE A C 1
ATOM 2075 O O . ILE A 1 269 ? -14.425 -2.371 -2.391 1.00 88.75 269 ILE A O 1
ATOM 2079 N N . SER A 1 270 ? -15.523 -2.893 -4.274 1.00 89.00 270 SER A N 1
ATOM 2080 C CA . SER A 1 270 ? -16.781 -2.227 -3.901 1.00 89.00 270 SER A CA 1
ATOM 2081 C C . SER A 1 270 ? -17.421 -2.810 -2.642 1.00 89.00 270 SER A C 1
ATOM 2083 O O . SER A 1 270 ? -18.058 -2.075 -1.894 1.00 89.00 270 SER A O 1
ATOM 2085 N N . ASP A 1 271 ? -17.213 -4.100 -2.372 1.00 88.75 271 ASP A N 1
ATOM 2086 C CA . ASP A 1 271 ? -17.785 -4.782 -1.209 1.00 88.75 271 ASP A CA 1
ATOM 2087 C C . ASP A 1 271 ? -17.101 -4.338 0.092 1.00 88.75 271 ASP A C 1
ATOM 2089 O O . ASP A 1 271 ? -17.671 -4.469 1.178 1.00 88.75 271 ASP A O 1
ATOM 2093 N N . VAL A 1 272 ? -15.873 -3.805 0.005 1.00 85.94 272 VAL A N 1
ATOM 2094 C CA . VAL A 1 272 ? -15.097 -3.377 1.177 1.00 85.94 272 VAL A CA 1
ATOM 2095 C C . VAL A 1 272 ? -15.795 -2.232 1.885 1.00 85.94 272 VAL A C 1
ATOM 2097 O O . VAL A 1 272 ? -15.959 -2.305 3.098 1.00 85.94 272 VAL A O 1
ATOM 2100 N N . LEU A 1 273 ? -16.239 -1.203 1.157 1.00 83.25 273 LEU A N 1
ATOM 2101 C CA . LEU A 1 273 ? -16.882 -0.042 1.774 1.00 83.25 273 LEU A CA 1
ATOM 2102 C C . LEU A 1 273 ? -18.122 -0.462 2.570 1.00 83.25 273 LEU A C 1
ATOM 2104 O O . LEU A 1 273 ? -18.241 -0.127 3.748 1.00 83.25 273 LEU A O 1
ATOM 2108 N N . ASP A 1 274 ? -19.000 -1.253 1.960 1.00 83.56 274 ASP A N 1
ATOM 2109 C CA . ASP A 1 274 ? -20.224 -1.718 2.611 1.00 83.56 274 ASP A CA 1
ATOM 2110 C C . ASP A 1 274 ? -19.927 -2.630 3.806 1.00 83.56 274 ASP A C 1
ATOM 2112 O O . ASP A 1 274 ? -20.542 -2.482 4.864 1.00 83.56 274 ASP A O 1
ATOM 2116 N N . THR A 1 275 ? -18.937 -3.519 3.688 1.00 85.25 275 THR A N 1
ATOM 2117 C CA . THR A 1 275 ? -18.495 -4.385 4.793 1.00 85.25 275 THR A CA 1
ATOM 2118 C C . THR A 1 275 ? -17.986 -3.555 5.970 1.00 85.25 275 THR A C 1
ATOM 2120 O O . THR A 1 275 ? -18.361 -3.787 7.119 1.00 85.25 275 THR A O 1
ATOM 2123 N N . VAL A 1 276 ? -17.159 -2.550 5.689 1.00 80.06 276 VAL A N 1
ATOM 2124 C CA . VAL A 1 276 ? -16.589 -1.631 6.676 1.00 80.06 276 VAL A CA 1
ATOM 2125 C C . VAL A 1 276 ? -17.674 -0.837 7.394 1.00 80.06 276 VAL A C 1
ATOM 2127 O O . VAL A 1 276 ? -17.691 -0.779 8.626 1.00 80.06 276 VAL A O 1
ATOM 2130 N N . LEU A 1 277 ? -18.618 -0.272 6.645 1.00 78.75 277 LEU A N 1
ATOM 2131 C CA . LEU A 1 277 ? -19.740 0.460 7.222 1.00 78.75 277 LEU A CA 1
ATOM 2132 C C . LEU A 1 277 ? -20.664 -0.456 8.024 1.00 78.75 277 LEU A C 1
ATOM 2134 O O . LEU A 1 277 ? -21.131 -0.056 9.089 1.00 78.75 277 LEU A O 1
ATOM 2138 N N . GLY A 1 278 ? -20.894 -1.685 7.561 1.00 80.69 278 GLY A N 1
ATOM 2139 C CA . GLY A 1 278 ? -21.656 -2.701 8.285 1.00 80.69 278 GLY A CA 1
ATOM 2140 C C . GLY A 1 278 ? -21.042 -3.023 9.647 1.00 80.69 278 GLY A C 1
ATOM 2141 O O . GLY A 1 278 ? -21.740 -2.963 10.662 1.00 80.69 278 GLY A O 1
ATOM 2142 N N . MET A 1 279 ? -19.725 -3.265 9.687 1.00 78.19 279 MET A N 1
ATOM 2143 C CA . MET A 1 279 ? -18.981 -3.497 10.932 1.00 78.19 279 MET A CA 1
ATOM 2144 C C . MET A 1 279 ? -19.097 -2.308 11.885 1.00 78.19 279 MET A C 1
ATOM 2146 O O . MET A 1 279 ? -19.400 -2.468 13.065 1.00 78.19 279 MET A O 1
ATOM 2150 N N . ALA A 1 280 ? -18.888 -1.101 11.370 1.00 73.75 280 ALA A N 1
ATOM 2151 C CA . ALA A 1 280 ? -18.804 0.096 12.191 1.00 73.75 280 ALA A CA 1
ATOM 2152 C C . ALA A 1 280 ? -20.186 0.598 12.679 1.00 73.75 280 ALA A C 1
ATOM 2154 O O . ALA A 1 280 ? -20.277 1.294 13.692 1.00 73.75 280 ALA A O 1
ATOM 2155 N N . ARG A 1 281 ? -21.274 0.191 12.006 1.00 72.38 281 ARG A N 1
ATOM 2156 C CA . ARG A 1 281 ? -22.671 0.381 12.443 1.00 72.38 281 ARG A CA 1
ATOM 2157 C C . ARG A 1 281 ? -23.187 -0.728 13.366 1.00 72.38 281 ARG A C 1
ATOM 2159 O O . ARG A 1 281 ? -24.286 -0.592 13.894 1.00 72.38 281 ARG A O 1
ATOM 2166 N N . G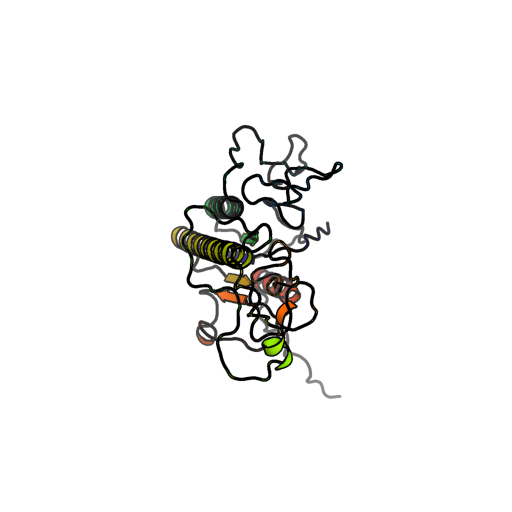LY A 1 282 ? -22.439 -1.820 13.542 1.00 65.00 282 GLY A N 1
ATOM 2167 C CA . GLY A 1 282 ? -22.894 -2.981 14.309 1.00 65.00 282 GLY A CA 1
ATOM 2168 C C . GLY A 1 282 ? -24.083 -3.705 13.668 1.00 65.00 282 GLY A C 1
ATOM 2169 O O . GLY A 1 282 ? -24.910 -4.268 14.382 1.00 65.00 282 GLY A O 1
ATOM 2170 N N . ILE A 1 283 ? -24.203 -3.671 12.335 1.00 54.81 283 ILE A N 1
ATOM 2171 C CA . ILE A 1 283 ? -25.274 -4.379 11.626 1.00 54.81 283 ILE A CA 1
ATOM 2172 C C . ILE A 1 283 ? -24.940 -5.875 11.651 1.00 54.81 283 ILE A C 1
ATOM 2174 O O . ILE A 1 283 ? -24.080 -6.339 10.906 1.00 54.81 283 ILE A O 1
ATOM 2178 N N . SER A 1 284 ? -25.609 -6.631 12.522 1.00 48.94 284 SER A N 1
ATOM 2179 C CA . SER A 1 284 ? -25.675 -8.088 12.423 1.00 48.94 284 SER A CA 1
ATOM 2180 C C . SER A 1 284 ? -26.622 -8.473 11.281 1.00 48.94 284 SER A C 1
ATOM 2182 O O . SER A 1 284 ? -27.676 -7.863 11.095 1.00 48.94 284 SER A O 1
ATOM 2184 N N . ASP A 1 285 ? -26.270 -9.508 10.517 1.00 47.19 285 ASP A N 1
ATOM 2185 C CA . ASP A 1 285 ? -27.057 -10.058 9.395 1.00 47.19 285 ASP A CA 1
ATOM 2186 C C . ASP A 1 285 ? -28.429 -10.659 9.801 1.00 47.19 285 ASP A C 1
ATOM 2188 O O . ASP A 1 285 ? -29.070 -11.374 9.030 1.00 47.19 285 ASP A O 1
ATOM 2192 N N . GLU A 1 286 ? -28.953 -10.355 10.990 1.00 43.44 286 GLU A N 1
ATOM 2193 C CA . GLU A 1 286 ? -30.216 -10.907 11.496 1.00 43.44 286 GLU A CA 1
ATOM 2194 C C . GLU A 1 286 ? -31.474 -10.383 10.775 1.00 43.44 286 GLU A C 1
ATOM 2196 O O . GLU A 1 286 ? -32.580 -10.827 11.069 1.00 43.44 286 GLU A O 1
ATOM 2201 N N . LYS A 1 287 ? -31.352 -9.485 9.787 1.00 39.50 287 LYS A N 1
ATOM 2202 C CA . LYS A 1 287 ? -32.509 -8.882 9.093 1.00 39.50 287 LYS A CA 1
ATOM 2203 C C . LYS A 1 287 ? -32.647 -9.181 7.597 1.00 39.50 287 LYS A C 1
ATOM 2205 O O . LYS A 1 287 ? -33.281 -8.404 6.890 1.00 39.50 287 LYS A O 1
ATOM 2210 N N . LYS A 1 288 ? -32.141 -10.313 7.092 1.00 41.81 288 LYS A N 1
ATOM 2211 C CA . LYS A 1 288 ? -32.439 -10.746 5.703 1.00 41.81 288 LYS A CA 1
ATOM 2212 C C . LYS A 1 288 ? -33.292 -12.011 5.542 1.00 41.81 288 LYS A C 1
ATOM 2214 O O . LYS A 1 288 ? -33.587 -12.367 4.410 1.00 41.81 288 LYS A O 1
ATOM 2219 N N . HIS A 1 289 ? -33.757 -12.649 6.620 1.00 39.41 289 HIS A N 1
ATOM 2220 C CA . HIS A 1 289 ? -34.611 -13.852 6.534 1.00 39.41 289 HIS A CA 1
ATOM 2221 C C . HIS A 1 289 ? -35.922 -13.740 7.333 1.00 39.41 289 HIS A C 1
ATOM 2223 O O . HIS A 1 289 ? -36.326 -14.672 8.021 1.00 39.41 289 HIS A O 1
ATOM 2229 N N . GLY A 1 290 ? -36.611 -12.600 7.244 1.00 39.72 290 GLY A N 1
ATOM 2230 C CA . GLY A 1 290 ? -37.939 -12.431 7.837 1.00 39.72 290 GLY A CA 1
ATOM 2231 C C . GLY A 1 290 ? -38.912 -11.778 6.864 1.00 39.72 290 GLY A C 1
ATOM 2232 O O . GLY A 1 290 ? -38.829 -10.573 6.652 1.00 39.72 290 GLY A O 1
ATOM 2233 N N . GLY A 1 291 ? -39.847 -12.560 6.316 1.00 37.22 291 GLY A N 1
ATOM 2234 C CA . GLY A 1 291 ? -41.071 -12.024 5.710 1.00 37.22 291 GLY A CA 1
ATOM 2235 C C . GLY A 1 291 ? -41.443 -12.612 4.353 1.00 37.22 291 GLY A C 1
ATOM 2236 O O . GLY A 1 291 ? -41.216 -11.991 3.324 1.00 37.22 291 GLY A O 1
ATOM 2237 N N . GLY A 1 292 ? -42.075 -13.785 4.366 1.00 33.97 292 GLY A N 1
ATOM 2238 C CA . GLY A 1 292 ? -42.744 -14.367 3.200 1.00 33.97 292 GLY A CA 1
ATOM 2239 C C . GLY A 1 292 ? -43.759 -15.446 3.574 1.00 33.97 292 GLY A C 1
ATOM 2240 O O . GLY A 1 292 ? -43.937 -16.401 2.831 1.00 33.97 292 GLY A O 1
ATOM 2241 N N . GLY A 1 293 ? -44.369 -15.333 4.757 1.00 38.84 293 GLY A N 1
ATOM 2242 C CA . GLY A 1 293 ? -45.535 -16.113 5.157 1.00 38.84 293 GLY A CA 1
ATOM 2243 C C . GLY A 1 293 ? -46.717 -15.167 5.315 1.00 38.84 293 GLY A C 1
ATOM 2244 O O . GLY A 1 293 ? -46.723 -14.339 6.221 1.00 38.84 293 GLY A O 1
ATOM 2245 N N . GLY A 1 294 ? -47.689 -15.279 4.418 1.00 34.91 294 GLY A N 1
ATOM 2246 C CA . GLY A 1 294 ? -48.942 -14.536 4.452 1.00 34.91 294 GLY A CA 1
ATOM 2247 C C . GLY A 1 294 ? -49.874 -15.098 3.393 1.00 34.91 294 GLY A C 1
ATOM 2248 O O . GLY A 1 294 ? -49.763 -14.737 2.227 1.00 34.91 294 GLY A O 1
ATOM 2249 N N . GLY A 1 295 ? -50.723 -16.040 3.805 1.00 38.09 295 GLY A N 1
ATOM 2250 C CA . GLY A 1 295 ? -51.826 -16.535 2.995 1.00 38.09 295 GLY A CA 1
ATOM 2251 C C . GLY A 1 295 ? -52.924 -15.484 2.827 1.00 38.09 295 GLY A C 1
ATOM 2252 O O . GLY A 1 295 ? -53.125 -14.632 3.695 1.00 38.09 295 GLY A O 1
ATOM 2253 N N . GLY A 1 296 ? -53.621 -15.610 1.703 1.00 35.22 296 GLY A N 1
ATOM 2254 C CA . GLY A 1 296 ? -54.814 -14.892 1.275 1.00 35.22 296 GLY A CA 1
ATOM 2255 C C . GLY A 1 296 ? -55.191 -15.417 -0.097 1.00 35.22 296 GLY A C 1
ATOM 2256 O O . GLY A 1 296 ? -54.387 -15.176 -1.022 1.00 35.22 296 GLY A O 1
#

Foldseek 3Di:
DDDDQDDDWFQWWWKKFDDFDDPDDDDPDPKDWAFRDRDDCQAQQWPPNDPPPDPDDPIDRGGWIQNDQDPVRHRDTDRQCPPVVRVRHRPGNLVVLLVVLLVCLVPDDSHHIDTDIRTGNFQPPPLDADPPQDQDPDFFDDDPDDDDDPDPVCVVVPDRSLQPDPLLVVLRSSNRSSVVVNVVSVVVSCVSCVVSVNQQRIKTKTKTPWAHWDPPDSPSNDIGRHDQPPWPDDPPDPTCNTHVIDMDIDGNPDDPVPPPDDDDDDDDPVVVVVVVVCVNNVPDPPPPPDDDDDDD

InterPro domains:
  IPR000917 Sulfatase, N-terminal [PF00884] (28-282)
  IPR017850 Alkaline-phosphatase-like, core domain superfamily [G3DSA:3.40.720.10] (28-288)
  IPR017850 Alkaline-phosphatase-like, core domain superfamily [SSF53649] (27-280)
  IPR047115 Arylsulfatase B [PTHR10342] (173-288)

pLDDT: mean 71.7, std 20.42, range [19.03, 97.88]

Radius of gyration: 22.15 Å; chains: 1; bounding box: 76×60×55 Å

Sequence (296 aa):
MYMYIDICMHVCICIFITPQLPSGPLVGFDSFFGYLHWGMDYFTHEFPPKVHTGPVVCRGFDLVNSTRATEEGESAAVHVVNSPGGKHRGVYADELFYREAVRKLTAHNQSQPLYLCVAFQGLHDPYQAPKDEELGEARCGGARDGEDGGDETAKQQGNSDGFDDPVSLAKCGNYSKMLTKVDSLVGNLVQKMKTLGMWHSTVLLLHTDNGGALAWTKDARLGGAASNHPLRGGKFTLWDGGLRVRGMVHSPLLPPRRRGTAWHGLMHISDVLDTVLGMARGISDEKKHGGGGGGG